Protein AF-A0A7W0GHU9-F1 (afdb_monomer_lite)

Secondary structure (DSSP, 8-stat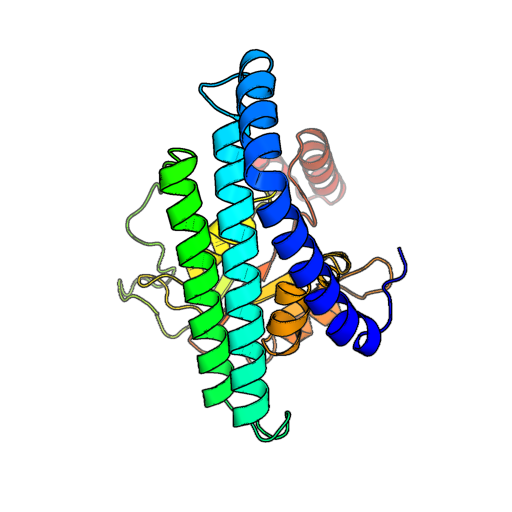e):
-PPPPHHHHHHHHHHHHHHHHHHHHHTHHHHHHHHHHHHTSSSSTTHHHHHHHHHHHHHHHHHHHHHHHHHHHHHTTTTTTTTSHHHHHHHHHHHHHHHHHHHHHHHHHHT-----SSS---SSTT--TT-SS-EEEE----STTHHHHHHHHHHSTTT--EEEEEEEGGGGGSHHHHHHHTTSSEEEE-TTS-HHHHHHHHHTT--TTEEEEE-TTSS---HHHHHHHHHHHHHTT-HHHHHHT-

Sequence (246 aa):
MKLPPRSVRRVVGPIVLAAVALLGLLLLPGLLVAAAVASFFLPGHWRAVRLLGFALVWLAVELVALTAAFGLWVASGFGLLLGMQWMQRAHYAILRLVVETVVDAAQVIFRLELATDEVSWSPLEDGVPGSANAMLVLSRHAGPGDSVLLVQTLMNRDHLRRPRIVLKDTLQLDPMLDTYLHRLPAAFVGPLSHPERSVGGLARGLGPEDALLIFPEGGNFSPRRRLRAIQWLRRRGFGAHAAAAE

Radius of gyration: 20.31 Å; chains: 1; bounding box: 42×51×47 Å

Foldseek 3Di:
DDDDDLVCLLPVQLVVLVVVLVVCVVCVVVQQVVLQVVQVVDPDHSVSVLVSQLVNQLSVLLNVLSVQLVVLCVVCVNPVNLLPPVNQVSLLVSVLVSLVSSVVSCCVSVVDDDDDPDDAPPVDPPQQALFQAEAEAADAAADDCVVSVVVNSCCDRRHVAQEAEEEAQVCCSNNSCVSSCVSGNYHHDYPPDDVVVSLVSSPPPRTRRYYYYDHPLPDHDDPVSLVVVLVVCVVVVVPVVSVVSD

Structure (mmCIF, N/CA/C/O backbone):
data_AF-A0A7W0GHU9-F1
#
_entry.id   AF-A0A7W0GHU9-F1
#
loop_
_atom_site.group_PDB
_atom_site.id
_atom_site.type_symbol
_atom_site.label_atom_id
_atom_site.label_alt_id
_atom_site.label_comp_id
_atom_site.label_asym_id
_atom_site.label_entity_id
_atom_site.label_seq_id
_atom_site.pdbx_PDB_ins_code
_atom_site.Cartn_x
_atom_site.Cartn_y
_atom_site.Cartn_z
_atom_site.occupancy
_atom_site.B_iso_or_equiv
_atom_site.auth_seq_id
_atom_site.auth_comp_id
_atom_site.auth_asym_id
_atom_site.auth_atom_id
_atom_site.pdbx_PDB_model_num
ATOM 1 N N . MET A 1 1 ? -18.007 -7.706 -8.153 1.00 68.69 1 MET A N 1
ATOM 2 C CA . MET A 1 1 ? -17.590 -7.159 -9.464 1.00 68.69 1 MET A CA 1
ATOM 3 C C . MET A 1 1 ? -16.642 -8.148 -10.113 1.00 68.69 1 MET A C 1
ATOM 5 O O . MET A 1 1 ? -15.848 -8.735 -9.393 1.00 68.69 1 MET A O 1
ATOM 9 N N . LYS A 1 2 ? -16.733 -8.365 -11.430 1.00 84.19 2 LYS A N 1
ATOM 10 C CA . LYS A 1 2 ? -15.702 -9.117 -12.162 1.00 84.19 2 LYS A CA 1
ATOM 11 C C . LYS A 1 2 ? -14.542 -8.163 -12.461 1.00 84.19 2 LYS A C 1
ATOM 13 O O . LYS A 1 2 ? -14.788 -7.063 -12.946 1.00 84.19 2 LYS A O 1
ATOM 18 N N . LEU A 1 3 ? -13.313 -8.559 -12.139 1.00 88.38 3 LEU A N 1
ATOM 19 C CA . LEU A 1 3 ? -12.123 -7.752 -12.416 1.00 88.38 3 LEU A CA 1
ATOM 20 C C . LEU A 1 3 ? -11.711 -7.895 -13.889 1.00 88.38 3 LEU A C 1
ATOM 22 O O . LEU A 1 3 ? -11.794 -9.008 -14.419 1.00 88.38 3 LEU A O 1
ATOM 26 N N . PRO A 1 4 ? -11.221 -6.823 -14.542 1.00 91.38 4 PRO A N 1
ATOM 27 C CA . PRO A 1 4 ? -10.595 -6.935 -15.856 1.00 91.38 4 PRO A CA 1
ATOM 28 C C . PRO A 1 4 ? -9.414 -7.919 -15.827 1.00 91.38 4 PRO A C 1
ATOM 30 O O . PRO A 1 4 ? -8.805 -8.093 -14.765 1.00 91.38 4 PRO A O 1
ATOM 33 N N . PRO A 1 5 ? -9.036 -8.540 -16.958 1.00 93.44 5 PRO A N 1
ATOM 34 C CA . PRO A 1 5 ? -7.873 -9.423 -17.028 1.00 93.44 5 PRO A CA 1
ATOM 35 C C . PRO A 1 5 ? -6.583 -8.747 -16.543 1.00 93.44 5 PRO A C 1
ATOM 37 O O . PRO A 1 5 ? -6.398 -7.542 -16.713 1.00 93.44 5 PRO A O 1
ATOM 40 N N . ARG A 1 6 ? -5.651 -9.531 -15.985 1.00 91.50 6 ARG A N 1
ATOM 41 C CA . ARG A 1 6 ? -4.370 -9.024 -15.451 1.00 91.50 6 ARG A CA 1
ATOM 42 C C . ARG A 1 6 ? -3.569 -8.217 -16.474 1.00 91.50 6 ARG A C 1
ATOM 44 O O . ARG A 1 6 ? -3.012 -7.186 -16.122 1.00 91.50 6 ARG A O 1
ATOM 51 N N . SER A 1 7 ? -3.523 -8.662 -17.729 1.00 91.75 7 SER A N 1
ATOM 52 C CA . SER A 1 7 ? -2.827 -7.947 -18.807 1.00 91.75 7 SER A CA 1
ATOM 53 C C . SER A 1 7 ? -3.396 -6.546 -19.024 1.00 91.75 7 SER A C 1
ATOM 55 O O . SER A 1 7 ? -2.639 -5.585 -19.110 1.00 91.75 7 SER A O 1
ATOM 57 N N . VAL A 1 8 ? -4.726 -6.423 -19.024 1.00 94.06 8 VAL A N 1
ATOM 58 C CA . VAL A 1 8 ? -5.423 -5.138 -19.152 1.00 94.06 8 VAL A CA 1
ATOM 59 C C . VAL A 1 8 ? -5.083 -4.234 -17.974 1.00 94.06 8 VAL A C 1
ATOM 61 O O . VAL A 1 8 ? -4.685 -3.095 -18.185 1.00 94.06 8 VAL A O 1
ATOM 64 N N . ARG A 1 9 ? -5.169 -4.736 -16.736 1.00 94.25 9 ARG A N 1
ATOM 65 C CA . ARG A 1 9 ? -4.861 -3.928 -15.543 1.00 94.25 9 ARG A CA 1
ATOM 66 C C . ARG A 1 9 ? -3.407 -3.456 -15.507 1.00 94.25 9 ARG A C 1
ATOM 68 O O . ARG A 1 9 ? -3.166 -2.299 -15.189 1.00 94.25 9 ARG A O 1
ATOM 75 N N . ARG A 1 10 ? -2.455 -4.306 -15.905 1.00 91.50 10 ARG A N 1
ATOM 76 C CA . ARG A 1 10 ? -1.020 -3.971 -15.929 1.00 91.50 10 ARG A CA 1
ATOM 77 C C . ARG A 1 10 ? -0.642 -2.891 -16.939 1.00 91.50 10 ARG A C 1
ATOM 79 O O . ARG A 1 10 ? 0.381 -2.245 -16.751 1.00 91.50 10 ARG A O 1
ATOM 86 N N . VAL A 1 11 ? -1.434 -2.707 -17.993 1.00 93.00 11 VAL A N 1
ATOM 87 C CA . VAL A 1 11 ? -1.206 -1.655 -18.995 1.00 93.00 11 VAL A CA 1
ATOM 88 C C . VAL A 1 11 ? -2.054 -0.428 -18.676 1.00 93.00 11 VAL A C 1
ATOM 90 O O . VAL A 1 11 ? -1.534 0.674 -18.542 1.00 93.00 11 VAL A O 1
ATOM 93 N N . VAL A 1 12 ? -3.362 -0.618 -18.508 1.00 95.19 12 VAL A N 1
ATOM 94 C CA . VAL A 1 12 ? -4.320 0.478 -18.319 1.00 95.19 12 VAL A CA 1
ATOM 95 C C . VAL A 1 12 ? -4.149 1.143 -16.958 1.00 95.19 12 VAL A C 1
ATOM 97 O O . VAL A 1 12 ? -4.243 2.360 -16.877 1.00 95.19 12 VAL A O 1
ATOM 100 N N . GLY A 1 13 ? -3.868 0.382 -15.898 1.00 94.81 13 GLY A N 1
ATOM 101 C CA . GLY A 1 13 ? -3.745 0.907 -14.537 1.00 94.81 13 GLY A CA 1
ATOM 102 C C . GLY A 1 13 ? -2.686 2.011 -14.411 1.00 94.81 13 GLY A C 1
ATOM 103 O O . GLY A 1 13 ? -3.048 3.128 -14.048 1.00 94.81 13 GLY A O 1
ATOM 104 N N . PRO A 1 14 ? -1.411 1.760 -14.773 1.00 95.25 14 PRO A N 1
ATOM 105 C CA . PRO A 1 14 ? -0.373 2.793 -14.761 1.00 95.25 14 PRO A CA 1
ATOM 106 C C . PRO A 1 14 ? -0.678 3.994 -15.669 1.00 95.25 14 PRO A C 1
ATOM 108 O O . PRO A 1 14 ? -0.397 5.126 -15.286 1.00 95.25 14 PRO A O 1
ATOM 111 N N . ILE A 1 15 ? -1.287 3.774 -16.843 1.00 96.06 15 ILE A N 1
ATOM 112 C CA . ILE A 1 15 ? -1.678 4.859 -17.763 1.00 96.06 15 ILE A CA 1
ATOM 113 C C . ILE A 1 15 ? -2.749 5.749 -17.126 1.00 96.06 15 ILE A C 1
ATOM 115 O O . ILE A 1 15 ? -2.622 6.971 -17.136 1.00 96.06 15 ILE A O 1
ATOM 119 N N . VAL A 1 16 ? -3.794 5.145 -16.554 1.00 96.19 16 VAL A N 1
ATOM 120 C CA . VAL A 1 16 ? -4.865 5.871 -15.861 1.00 96.19 16 VAL A CA 1
ATOM 121 C C . VAL A 1 16 ? -4.299 6.629 -14.667 1.00 96.19 16 VAL A C 1
ATOM 123 O O . VAL A 1 16 ? -4.625 7.798 -14.496 1.00 96.19 16 VAL A O 1
ATOM 126 N N . LEU A 1 17 ? -3.416 6.010 -13.882 1.00 96.44 17 LEU A N 1
ATOM 127 C CA . LEU A 1 17 ? -2.780 6.670 -12.744 1.00 96.44 17 LEU A CA 1
ATOM 128 C C . LEU A 1 17 ? -1.947 7.885 -13.180 1.00 96.44 17 LEU A C 1
ATOM 130 O O . LEU A 1 17 ? -2.085 8.963 -12.605 1.00 96.44 17 LEU A O 1
ATOM 134 N N . ALA A 1 18 ? -1.131 7.743 -14.229 1.00 96.88 18 ALA A N 1
ATOM 135 C CA . ALA A 1 18 ? -0.349 8.846 -14.785 1.00 96.88 18 ALA A CA 1
ATOM 136 C C . ALA A 1 18 ? -1.246 9.970 -15.331 1.00 96.88 18 ALA A C 1
ATOM 138 O O . ALA A 1 18 ? -0.966 11.146 -15.105 1.00 96.88 18 ALA A O 1
ATOM 139 N N . ALA A 1 19 ? -2.354 9.624 -15.993 1.00 97.31 19 ALA A N 1
ATOM 140 C CA . ALA A 1 19 ? -3.337 10.596 -16.465 1.00 9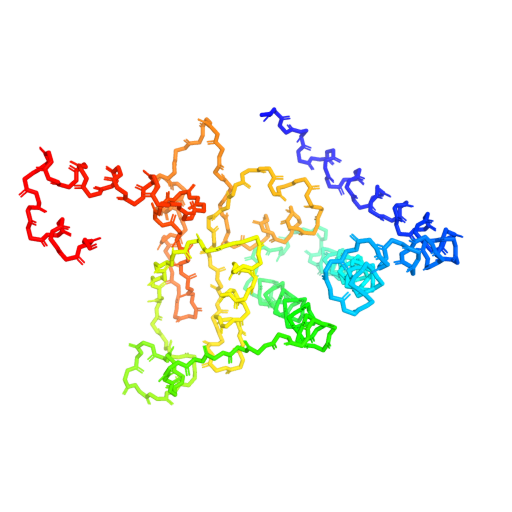7.31 19 ALA A CA 1
ATOM 141 C C . ALA A 1 19 ? -4.019 11.337 -15.302 1.00 97.31 19 ALA A C 1
ATOM 143 O O . ALA A 1 19 ? -4.166 12.556 -15.360 1.00 97.31 19 ALA A O 1
ATOM 144 N N . VAL A 1 20 ? -4.387 10.628 -14.227 1.00 96.94 20 VAL A N 1
ATOM 145 C CA . VAL A 1 20 ? -4.941 11.224 -13.000 1.00 96.94 20 VAL A CA 1
ATOM 146 C C . VAL A 1 20 ? -3.929 12.159 -12.342 1.00 96.94 20 VAL A C 1
ATOM 148 O O . VAL A 1 20 ? -4.306 13.250 -11.925 1.00 96.94 20 VAL A O 1
ATOM 151 N N . ALA A 1 21 ? -2.650 11.787 -12.291 1.00 96.75 21 ALA A N 1
ATOM 152 C CA . ALA A 1 21 ? -1.599 12.645 -11.751 1.00 96.75 21 ALA A CA 1
ATOM 153 C C . ALA A 1 21 ? -1.369 13.903 -12.588 1.00 96.75 21 ALA A C 1
ATOM 155 O O . ALA A 1 21 ? -1.296 14.999 -12.032 1.00 96.75 21 ALA A O 1
ATOM 156 N N . LEU A 1 22 ? -1.327 13.772 -13.916 1.00 97.56 22 LEU A N 1
ATOM 157 C CA . LEU A 1 22 ? -1.207 14.913 -14.820 1.00 97.56 22 LEU A CA 1
ATOM 158 C C . LEU A 1 22 ? -2.409 15.858 -14.689 1.00 97.56 22 LEU A C 1
ATOM 160 O O . LEU A 1 22 ? -2.236 17.071 -14.582 1.00 97.56 22 LEU A O 1
ATOM 164 N N . LEU A 1 23 ? -3.622 15.303 -14.650 1.00 97.25 23 LEU A N 1
ATOM 165 C CA . LEU A 1 23 ? -4.845 16.074 -14.452 1.00 97.25 23 LEU A CA 1
ATOM 166 C C . LEU A 1 23 ? -4.862 16.757 -13.080 1.00 97.25 23 LEU A C 1
ATOM 168 O O . LEU A 1 23 ? -5.202 17.932 -12.984 1.00 97.25 23 LEU A O 1
ATOM 172 N N . GLY A 1 24 ? -4.463 16.043 -12.027 1.00 95.62 24 GLY A N 1
ATOM 173 C CA . GLY A 1 24 ? -4.352 16.577 -10.674 1.00 95.62 24 GLY A CA 1
ATOM 174 C C . GLY A 1 24 ? -3.364 17.738 -10.588 1.00 95.62 24 GLY A C 1
ATOM 175 O O . GLY A 1 24 ? -3.674 18.740 -9.953 1.00 95.62 24 GLY A O 1
ATOM 176 N N . LEU A 1 25 ? -2.222 17.645 -11.278 1.00 96.25 25 LEU A N 1
ATOM 177 C CA . LEU A 1 25 ? -1.238 18.724 -11.369 1.00 96.25 25 LEU A CA 1
ATOM 178 C C . LEU A 1 25 ? -1.799 19.944 -12.109 1.00 96.25 25 LEU A C 1
ATOM 180 O O . LEU A 1 25 ? -1.675 21.066 -11.624 1.00 96.25 25 LEU A O 1
ATOM 184 N N . LEU A 1 26 ? -2.451 19.728 -13.255 1.00 97.38 26 LEU A N 1
ATOM 185 C CA . LEU A 1 26 ? -3.060 20.797 -14.049 1.00 97.38 26 LEU A CA 1
ATOM 186 C C . LEU A 1 26 ? -4.164 21.529 -13.271 1.00 97.38 26 LEU A C 1
ATOM 188 O O . LEU A 1 26 ? -4.269 22.752 -13.327 1.00 97.38 26 LEU A O 1
ATOM 192 N N . LEU A 1 27 ? -4.978 20.778 -12.528 1.00 97.06 27 LEU A N 1
ATOM 193 C CA . LEU A 1 27 ? -6.085 21.308 -11.735 1.00 97.06 27 LEU A CA 1
ATOM 194 C C . LEU A 1 27 ? -5.661 21.756 -10.332 1.00 97.06 27 LEU A C 1
ATOM 196 O O . LEU A 1 27 ? -6.501 22.270 -9.594 1.00 97.06 27 LEU A O 1
ATOM 200 N N . LEU A 1 28 ? -4.389 21.592 -9.949 1.00 97.12 28 LEU A N 1
ATOM 201 C CA . LEU A 1 28 ? -3.917 21.807 -8.581 1.00 97.12 28 LEU A CA 1
ATOM 202 C C . LEU A 1 28 ? -4.292 23.185 -8.010 1.00 97.12 28 LEU A C 1
ATOM 204 O O . LEU A 1 28 ? -4.811 23.211 -6.892 1.00 97.12 28 LEU A O 1
ATOM 208 N N . PRO A 1 29 ? -4.126 24.317 -8.729 1.00 97.06 29 PRO A N 1
ATOM 209 C CA . PRO A 1 29 ? -4.520 25.624 -8.199 1.00 97.06 29 PRO A CA 1
ATOM 210 C C . PRO A 1 29 ? -6.010 25.680 -7.845 1.00 97.06 29 PRO A C 1
ATOM 212 O O . PRO A 1 29 ? -6.385 26.142 -6.768 1.00 97.06 29 PRO A O 1
ATOM 215 N N . GLY A 1 30 ? -6.860 25.140 -8.724 1.00 97.50 30 GLY A N 1
ATOM 216 C CA . GLY A 1 30 ? -8.303 25.070 -8.505 1.00 97.50 30 GLY A CA 1
ATOM 217 C C . GLY A 1 30 ? -8.678 24.110 -7.375 1.00 97.50 30 GLY A C 1
ATOM 218 O O . GLY A 1 30 ? -9.518 24.445 -6.542 1.00 97.50 30 GLY A O 1
ATOM 219 N N . LEU A 1 31 ? -8.019 22.950 -7.294 1.00 97.06 31 LEU A N 1
ATOM 220 C CA . LEU A 1 31 ? -8.211 21.974 -6.220 1.00 97.06 31 LEU A CA 1
ATOM 221 C C . LEU A 1 31 ? -7.822 22.547 -4.856 1.00 97.06 31 LEU A C 1
ATOM 223 O O . LEU A 1 31 ? -8.524 22.294 -3.882 1.00 97.06 31 LEU A O 1
ATOM 227 N N . LEU A 1 32 ? -6.755 23.347 -4.774 1.00 97.00 32 LEU A N 1
ATOM 228 C CA . LEU A 1 32 ? -6.347 24.014 -3.537 1.00 97.00 32 LEU A CA 1
ATOM 229 C C . LEU A 1 32 ? -7.390 25.031 -3.072 1.00 97.00 32 LEU A C 1
ATOM 231 O O . LEU A 1 32 ? -7.766 25.014 -1.901 1.00 97.00 32 LEU A O 1
ATOM 235 N N . VAL A 1 33 ? -7.903 25.868 -3.980 1.00 97.50 33 VAL A N 1
ATOM 236 C CA . VAL A 1 33 ? -8.984 26.815 -3.661 1.00 97.50 33 VAL A CA 1
ATOM 237 C C . VAL A 1 33 ? -10.238 26.060 -3.221 1.00 97.50 33 VAL A C 1
ATOM 239 O O . VAL A 1 33 ? -10.794 26.354 -2.165 1.00 97.50 33 VAL A O 1
ATOM 242 N N . ALA A 1 34 ? -10.653 25.039 -3.974 1.00 97.00 34 ALA A N 1
ATOM 243 C CA . ALA A 1 34 ? -11.814 24.223 -3.637 1.00 97.00 34 ALA A CA 1
ATOM 244 C C . ALA A 1 34 ? -11.651 23.515 -2.282 1.00 97.00 34 ALA A C 1
ATOM 246 O O . ALA A 1 34 ? -12.582 23.504 -1.480 1.00 97.00 34 ALA A O 1
ATOM 247 N N . ALA A 1 35 ? -10.469 22.970 -1.984 1.00 96.44 35 ALA A N 1
ATOM 248 C CA . ALA A 1 35 ? -10.169 22.320 -0.713 1.00 96.44 35 ALA A CA 1
ATOM 249 C C . ALA A 1 35 ? -10.106 23.317 0.456 1.00 96.44 35 ALA A C 1
ATOM 251 O O . ALA A 1 35 ? -10.548 22.997 1.563 1.00 96.44 35 ALA A O 1
ATOM 252 N N . ALA A 1 36 ? -9.600 24.531 0.235 1.00 96.00 36 ALA A N 1
ATOM 253 C CA . ALA A 1 36 ? -9.635 25.602 1.226 1.00 96.00 36 ALA A CA 1
ATOM 254 C C . ALA A 1 36 ? -11.084 25.990 1.552 1.00 96.00 36 ALA A C 1
ATOM 256 O O . ALA A 1 36 ? -11.466 25.998 2.720 1.00 96.00 36 ALA A O 1
ATOM 257 N N . VAL A 1 37 ? -11.916 26.195 0.525 1.00 96.38 37 VAL A N 1
ATOM 258 C CA . VAL A 1 37 ? -13.345 26.500 0.688 1.00 96.38 37 VAL A CA 1
ATOM 259 C C . VAL A 1 37 ? -14.082 25.349 1.382 1.00 96.38 37 VAL A C 1
ATOM 261 O O . VAL A 1 37 ? -14.792 25.565 2.361 1.00 96.38 37 VAL A O 1
ATOM 264 N N . ALA A 1 38 ? -13.870 24.107 0.944 1.00 95.81 38 ALA A N 1
ATOM 265 C CA . ALA A 1 38 ? -14.475 22.924 1.555 1.00 95.81 38 ALA A CA 1
ATOM 266 C C . ALA A 1 38 ? -14.070 22.746 3.027 1.00 95.81 38 ALA A C 1
ATOM 268 O O . ALA A 1 38 ? -14.849 22.218 3.820 1.00 95.81 38 ALA A O 1
ATOM 269 N N . SER A 1 39 ? -12.877 23.210 3.418 1.00 95.00 39 SER A N 1
ATOM 270 C CA . SER A 1 39 ? -12.415 23.139 4.808 1.00 95.00 39 SER A CA 1
ATOM 271 C C . SER A 1 39 ? -13.260 23.985 5.767 1.00 95.00 39 SER A C 1
ATOM 273 O O . SER A 1 39 ? -13.280 23.659 6.947 1.00 95.00 39 SER A O 1
ATOM 275 N N . PHE A 1 40 ? -14.001 24.998 5.295 1.00 93.81 40 PHE A N 1
ATOM 276 C CA . PHE A 1 40 ? -14.963 25.728 6.137 1.00 93.81 40 PHE A CA 1
ATOM 277 C C . PHE A 1 40 ? -16.194 24.891 6.513 1.00 93.81 40 PHE A C 1
ATOM 279 O O . PHE A 1 40 ? -16.830 25.161 7.527 1.00 93.81 40 PHE A O 1
ATOM 286 N N . PHE A 1 41 ? -16.526 23.868 5.721 1.00 94.75 41 PHE A N 1
ATOM 287 C CA . PHE A 1 41 ? -17.707 23.020 5.925 1.00 94.75 41 PHE A CA 1
ATOM 288 C C . PHE A 1 41 ? -17.388 21.682 6.601 1.00 94.75 41 PHE A C 1
ATOM 290 O O . PHE A 1 41 ? -18.289 20.886 6.863 1.00 94.75 41 PHE A O 1
ATOM 297 N N . LEU A 1 42 ? -16.111 21.403 6.865 1.00 92.31 42 LEU A N 1
ATOM 298 C CA . LEU A 1 42 ? -15.659 20.148 7.450 1.00 92.31 42 LEU A CA 1
ATOM 299 C C . LEU A 1 42 ? -15.137 20.370 8.873 1.00 92.31 42 LEU A C 1
ATOM 301 O O . LEU A 1 42 ? -14.489 21.379 9.141 1.00 92.31 42 LEU A O 1
ATOM 305 N N . PRO A 1 43 ? -15.343 19.410 9.792 1.00 89.44 43 PRO A N 1
ATOM 306 C CA . PRO A 1 43 ? -14.800 19.531 11.133 1.00 89.44 43 PRO A CA 1
ATOM 307 C C . PRO A 1 43 ? -13.276 19.356 11.104 1.00 89.44 43 PRO A C 1
ATOM 309 O O . PRO A 1 43 ? -12.777 18.329 10.628 1.00 89.44 43 PRO A O 1
ATOM 312 N N . GLY A 1 44 ? -12.560 20.343 11.651 1.00 87.38 44 GLY A N 1
ATOM 313 C CA . GLY A 1 44 ? -11.101 20.376 11.784 1.00 87.38 44 GLY A CA 1
ATOM 314 C C . GLY A 1 44 ? -10.419 21.419 10.890 1.00 87.38 44 GLY A C 1
ATOM 315 O O . GLY A 1 44 ? -10.859 21.705 9.780 1.00 87.38 44 GLY A O 1
ATOM 316 N N . HIS A 1 45 ? -9.298 21.971 11.359 1.00 87.88 45 HIS A N 1
ATOM 317 C CA . HIS A 1 45 ? -8.561 23.015 10.642 1.00 87.88 45 HIS A CA 1
ATOM 318 C C . HIS A 1 45 ? -7.958 22.492 9.331 1.00 87.88 45 HIS A C 1
ATOM 320 O O . HIS A 1 45 ? -7.224 21.498 9.336 1.00 87.88 45 HIS A O 1
ATOM 326 N N . TRP A 1 46 ? -8.252 23.185 8.222 1.00 93.94 46 TRP A N 1
ATOM 327 C CA . TRP A 1 46 ? -7.702 22.913 6.885 1.00 93.94 46 TRP A CA 1
ATOM 328 C C . TRP A 1 46 ? -7.871 21.459 6.427 1.00 93.94 46 TRP A C 1
ATOM 330 O O . TRP A 1 46 ? -7.050 20.928 5.678 1.00 93.94 46 TRP A O 1
ATOM 340 N N . ARG A 1 47 ? -8.920 20.777 6.903 1.00 93.94 47 ARG A N 1
ATOM 341 C CA . ARG A 1 47 ? -9.060 19.327 6.746 1.00 93.94 47 ARG A CA 1
ATOM 342 C C . ARG A 1 47 ? -9.034 18.877 5.289 1.00 93.94 47 ARG A C 1
ATOM 344 O O . ARG A 1 47 ? -8.320 17.928 4.979 1.00 93.94 47 ARG A O 1
ATOM 351 N N . ALA A 1 48 ? -9.776 19.537 4.400 1.00 96.12 48 ALA A N 1
ATOM 352 C CA . ALA A 1 48 ? -9.781 19.158 2.988 1.00 96.12 48 ALA A CA 1
ATOM 353 C C . ALA A 1 48 ? -8.434 19.450 2.311 1.00 96.12 48 ALA A C 1
ATOM 355 O O . ALA A 1 48 ? -7.996 18.652 1.490 1.00 96.12 48 ALA A O 1
ATOM 356 N N . VAL A 1 49 ? -7.732 20.519 2.703 1.00 96.38 49 VAL A N 1
ATOM 357 C CA . VAL A 1 49 ? -6.377 20.805 2.196 1.00 96.38 49 VAL A CA 1
ATOM 358 C C . VAL A 1 49 ? -5.382 19.733 2.646 1.00 96.38 49 VAL A C 1
ATOM 360 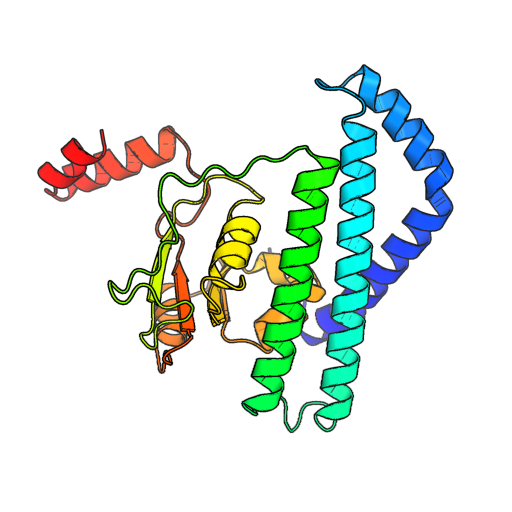O O . VAL A 1 49 ? -4.592 19.256 1.838 1.00 96.38 49 VAL A O 1
ATOM 363 N N . ARG A 1 50 ? -5.457 19.283 3.905 1.00 96.31 50 ARG A N 1
ATOM 364 C CA . ARG A 1 50 ? -4.630 18.181 4.430 1.00 96.31 50 ARG A CA 1
ATOM 365 C C . ARG A 1 50 ? -4.915 16.870 3.694 1.00 96.31 50 ARG A C 1
ATOM 367 O O . ARG A 1 50 ? -3.983 16.180 3.300 1.00 96.31 50 ARG A O 1
ATOM 374 N N . LEU A 1 51 ? -6.190 16.552 3.458 1.00 96.06 51 LEU A N 1
ATOM 375 C CA . LEU A 1 51 ? -6.586 15.373 2.680 1.00 96.06 51 LEU A CA 1
ATOM 376 C C . LEU A 1 51 ? -6.073 15.440 1.236 1.00 96.06 51 LEU A C 1
ATOM 378 O O . LEU A 1 51 ? -5.553 14.446 0.742 1.00 96.06 51 LEU A O 1
ATOM 382 N N . LEU A 1 52 ? -6.177 16.602 0.584 1.00 97.12 52 LEU A N 1
ATOM 383 C CA . LEU A 1 52 ? -5.636 16.814 -0.758 1.00 97.12 52 LEU A CA 1
ATOM 384 C C . LEU A 1 52 ? -4.113 16.639 -0.770 1.00 97.12 52 LEU A C 1
ATOM 386 O O . LEU A 1 52 ? -3.596 15.903 -1.602 1.00 97.12 52 LEU A O 1
ATOM 390 N N . GLY A 1 53 ? -3.403 17.253 0.180 1.00 97.19 53 GLY A N 1
ATOM 391 C CA . GLY A 1 53 ? -1.955 17.102 0.318 1.00 97.19 53 GLY A CA 1
ATOM 392 C C . GLY A 1 53 ? -1.539 15.641 0.491 1.00 97.19 53 GLY A C 1
ATOM 393 O O . GLY A 1 53 ? -0.650 15.166 -0.209 1.00 97.19 53 GLY A O 1
ATOM 394 N N . PHE A 1 54 ? -2.234 14.896 1.353 1.00 97.25 54 PHE A N 1
ATOM 395 C CA . PHE A 1 54 ? -1.971 13.471 1.545 1.00 97.25 54 PHE A CA 1
ATOM 396 C C . PHE A 1 54 ? -2.271 12.644 0.288 1.00 97.25 54 PHE A C 1
ATOM 398 O O . PHE A 1 54 ? -1.482 11.776 -0.070 1.00 97.25 54 PHE A O 1
ATOM 405 N N . ALA A 1 55 ? -3.367 12.937 -0.419 1.00 96.88 55 ALA A N 1
ATOM 406 C CA . ALA A 1 55 ? -3.701 12.269 -1.675 1.00 96.88 55 ALA A CA 1
ATOM 407 C C . ALA A 1 55 ? -2.636 12.507 -2.760 1.00 96.88 55 ALA A C 1
ATOM 409 O O . ALA A 1 55 ? -2.308 11.586 -3.503 1.00 96.88 55 ALA A O 1
ATOM 410 N N . LEU A 1 56 ? -2.059 13.712 -2.828 1.00 97.12 56 LEU A N 1
ATOM 411 C CA . LEU A 1 56 ? -0.961 14.026 -3.747 1.00 97.12 56 LEU A CA 1
ATOM 412 C C . LEU A 1 56 ? 0.320 13.267 -3.387 1.00 97.12 56 LEU A C 1
ATOM 414 O O . LEU A 1 56 ? 0.975 12.736 -4.283 1.00 97.12 56 LEU A O 1
ATOM 418 N N . VAL A 1 57 ? 0.660 13.173 -2.096 1.00 97.62 57 VAL A N 1
ATOM 419 C CA . VAL A 1 57 ? 1.797 12.358 -1.637 1.00 97.62 57 VAL A CA 1
ATOM 420 C C . VAL A 1 57 ? 1.581 10.892 -1.998 1.00 97.62 57 VAL A C 1
ATOM 422 O O . VAL A 1 57 ? 2.463 10.276 -2.588 1.00 97.62 57 VAL A O 1
ATOM 425 N N . TRP A 1 58 ? 0.399 10.347 -1.707 1.00 96.19 58 TRP A N 1
ATOM 426 C CA . TRP A 1 58 ? 0.049 8.968 -2.039 1.00 96.19 58 TRP A CA 1
ATOM 427 C C . TRP A 1 58 ? 0.189 8.694 -3.543 1.00 96.19 58 TRP A C 1
ATOM 429 O O . TRP A 1 58 ? 0.847 7.737 -3.946 1.00 96.19 58 TRP A O 1
ATOM 439 N N . LEU A 1 59 ? -0.356 9.581 -4.378 1.00 97.25 59 LEU A N 1
ATOM 440 C CA . LEU A 1 59 ? -0.277 9.482 -5.835 1.00 97.25 59 LEU A CA 1
ATOM 441 C C . LEU A 1 59 ? 1.171 9.533 -6.348 1.00 97.25 59 LEU A C 1
ATOM 443 O O . LEU A 1 59 ? 1.545 8.756 -7.226 1.00 97.25 59 LEU A O 1
ATOM 447 N N . ALA A 1 60 ? 2.000 10.418 -5.789 1.00 97.69 60 ALA A N 1
ATOM 448 C CA . ALA A 1 60 ? 3.417 10.499 -6.129 1.00 97.69 60 ALA A CA 1
ATOM 449 C C . ALA A 1 60 ? 4.166 9.213 -5.741 1.00 97.69 60 ALA A C 1
ATOM 451 O O . ALA A 1 60 ? 4.941 8.685 -6.540 1.00 97.69 60 ALA A O 1
ATOM 452 N N . VAL A 1 61 ? 3.901 8.679 -4.546 1.00 97.94 61 VAL A N 1
ATOM 453 C CA . VAL A 1 61 ? 4.497 7.426 -4.067 1.00 97.94 61 VAL A CA 1
ATOM 454 C C . VAL A 1 61 ? 4.100 6.248 -4.959 1.00 97.94 61 VAL A C 1
ATOM 456 O O . VAL A 1 61 ? 4.973 5.465 -5.334 1.00 97.94 61 VAL A O 1
ATOM 459 N N . GLU A 1 62 ? 2.830 6.132 -5.364 1.00 97.56 62 GLU A N 1
ATOM 460 C CA . GLU A 1 62 ? 2.396 5.079 -6.293 1.00 97.56 62 GLU A CA 1
ATOM 461 C C . GLU A 1 62 ? 3.137 5.147 -7.637 1.00 97.56 62 GLU A C 1
ATOM 463 O O . GLU A 1 62 ? 3.601 4.120 -8.139 1.00 97.56 62 GLU A O 1
ATOM 468 N N . LEU A 1 63 ? 3.295 6.344 -8.211 1.00 97.88 63 LEU A N 1
ATOM 469 C CA . LEU A 1 63 ? 4.020 6.531 -9.472 1.00 97.88 63 LEU A CA 1
ATOM 470 C C . LEU A 1 63 ? 5.498 6.147 -9.355 1.00 97.88 63 LEU A C 1
ATOM 472 O O . LEU A 1 63 ? 6.033 5.460 -10.232 1.00 97.88 63 LEU A O 1
ATOM 476 N N . VAL A 1 64 ? 6.158 6.556 -8.270 1.00 98.19 64 VAL A N 1
ATOM 477 C CA . VAL A 1 64 ? 7.556 6.192 -7.999 1.00 98.19 64 VAL A CA 1
ATOM 478 C C . VAL A 1 64 ? 7.687 4.680 -7.818 1.00 98.19 64 VAL A C 1
ATOM 480 O O . VAL A 1 64 ? 8.560 4.066 -8.432 1.00 98.19 64 VAL A O 1
ATOM 483 N N . ALA A 1 65 ? 6.793 4.056 -7.049 1.00 98.06 65 ALA A N 1
ATOM 484 C CA . ALA A 1 65 ? 6.782 2.613 -6.832 1.00 98.06 65 ALA A CA 1
ATOM 485 C C . ALA A 1 65 ? 6.578 1.839 -8.142 1.00 98.06 65 ALA A C 1
ATOM 487 O O . ALA A 1 65 ? 7.316 0.902 -8.433 1.00 98.06 65 ALA A O 1
ATOM 488 N N . LEU A 1 66 ? 5.629 2.246 -8.987 1.00 97.88 66 LEU A N 1
ATOM 489 C CA . LEU A 1 66 ? 5.417 1.618 -10.293 1.00 97.88 66 LEU A CA 1
ATOM 490 C C . LEU A 1 66 ? 6.625 1.768 -11.217 1.00 97.88 66 LEU A C 1
ATOM 492 O O . LEU A 1 66 ? 7.002 0.810 -11.894 1.00 97.88 66 LEU A O 1
ATOM 496 N N . THR A 1 67 ? 7.262 2.938 -11.211 1.00 97.81 67 THR A N 1
ATOM 497 C CA . THR A 1 67 ? 8.485 3.187 -11.983 1.00 97.81 67 THR A CA 1
ATOM 498 C C . THR A 1 67 ? 9.624 2.288 -11.499 1.00 97.81 67 THR A C 1
ATOM 500 O O . THR A 1 67 ? 10.304 1.650 -12.305 1.00 97.81 67 THR A O 1
ATOM 503 N N . ALA A 1 68 ? 9.791 2.147 -10.182 1.00 98.06 68 ALA A N 1
ATOM 504 C CA . ALA A 1 68 ? 10.779 1.251 -9.593 1.00 98.06 68 ALA A CA 1
ATOM 505 C C . ALA A 1 68 ? 10.476 -0.226 -9.909 1.00 98.06 68 ALA A C 1
ATOM 507 O O . ALA A 1 68 ? 11.375 -0.979 -10.290 1.00 98.06 68 ALA A O 1
ATOM 508 N N . ALA A 1 69 ? 9.209 -0.644 -9.847 1.00 96.81 69 ALA A N 1
ATOM 509 C CA . ALA A 1 69 ? 8.782 -1.982 -10.246 1.00 96.81 69 ALA A CA 1
ATOM 510 C C . ALA A 1 69 ? 9.029 -2.255 -11.738 1.00 96.81 69 ALA A C 1
ATOM 512 O O . ALA A 1 69 ? 9.361 -3.386 -12.107 1.00 96.81 69 ALA A O 1
ATOM 513 N N . PHE A 1 70 ? 8.873 -1.253 -12.604 1.00 96.44 70 PHE A N 1
ATOM 514 C CA . PHE A 1 70 ? 9.233 -1.357 -14.015 1.00 96.44 70 PHE A CA 1
ATOM 515 C C . PHE A 1 70 ? 10.749 -1.525 -14.191 1.00 96.44 70 PHE A C 1
ATOM 517 O O . PHE A 1 70 ? 11.177 -2.453 -14.875 1.00 96.44 70 PHE A O 1
ATOM 524 N N . GLY A 1 71 ? 11.559 -0.724 -13.492 1.00 97.50 71 GLY A N 1
ATOM 525 C CA . GLY A 1 71 ? 13.019 -0.863 -13.482 1.00 97.50 71 GLY A CA 1
ATOM 526 C C . GLY A 1 71 ? 13.483 -2.251 -13.028 1.00 97.50 71 GLY A C 1
ATOM 527 O O . GLY A 1 71 ? 14.282 -2.892 -13.709 1.00 97.50 71 GLY A O 1
ATOM 528 N N . LEU A 1 72 ? 12.913 -2.774 -11.936 1.00 96.69 72 LEU A N 1
ATOM 529 C CA . LEU A 1 72 ? 13.181 -4.138 -11.467 1.00 96.69 72 LEU A CA 1
ATOM 530 C C . LEU A 1 72 ? 12.747 -5.204 -12.478 1.00 96.69 72 LEU A C 1
ATOM 532 O O . LEU A 1 72 ? 13.430 -6.212 -12.649 1.00 96.69 72 LEU A O 1
ATOM 536 N N . TRP A 1 73 ? 11.631 -4.998 -13.178 1.00 96.06 73 TRP A N 1
ATOM 537 C CA . TRP A 1 73 ? 11.188 -5.927 -14.214 1.00 96.06 73 TRP A CA 1
ATOM 538 C C . TRP A 1 73 ? 12.181 -5.991 -15.380 1.00 96.06 73 TRP A C 1
ATOM 540 O O . TRP A 1 73 ? 12.564 -7.092 -15.778 1.00 96.06 73 TRP A O 1
ATOM 550 N N . VAL A 1 74 ? 12.668 -4.844 -15.862 1.00 97.00 74 VAL A N 1
ATOM 551 C CA . VAL A 1 74 ? 13.715 -4.783 -16.896 1.00 97.00 74 VAL A CA 1
ATOM 552 C C . VAL A 1 74 ? 15.004 -5.447 -16.400 1.00 97.00 74 VAL A C 1
ATOM 554 O O . VAL A 1 74 ? 15.518 -6.346 -17.063 1.00 97.00 74 VAL A O 1
ATOM 557 N N . ALA A 1 75 ? 15.471 -5.098 -15.196 1.00 95.50 75 ALA A N 1
ATOM 558 C CA . ALA A 1 75 ? 16.678 -5.670 -14.592 1.00 95.50 75 ALA A CA 1
ATOM 559 C C . ALA A 1 75 ? 16.584 -7.190 -14.350 1.00 95.50 75 ALA A C 1
ATOM 561 O O . ALA A 1 75 ? 17.597 -7.883 -14.345 1.00 95.50 75 ALA A O 1
ATOM 562 N N . SER A 1 76 ? 15.373 -7.734 -14.184 1.00 94.94 76 SER A N 1
ATOM 563 C CA . SER A 1 76 ? 15.134 -9.181 -14.065 1.00 94.94 76 SER A CA 1
ATOM 564 C C . SER A 1 76 ? 15.151 -9.941 -15.401 1.00 94.94 76 SER A C 1
ATOM 566 O O . SER A 1 76 ? 14.781 -11.115 -15.427 1.00 94.94 76 SER A O 1
ATOM 568 N N . GLY A 1 77 ? 15.508 -9.288 -16.512 1.00 94.62 77 GLY A N 1
ATOM 569 C CA . GLY A 1 77 ? 15.396 -9.865 -17.851 1.00 94.62 77 GLY A CA 1
ATOM 570 C C . GLY A 1 77 ? 13.939 -9.990 -18.284 1.00 94.62 77 GLY A C 1
ATOM 571 O O . GLY A 1 77 ? 13.492 -11.072 -18.647 1.00 94.62 77 GLY A O 1
ATOM 572 N N . PHE A 1 78 ? 13.170 -8.903 -18.175 1.00 93.75 78 PHE A N 1
ATOM 573 C CA . PHE A 1 78 ? 11.753 -8.858 -18.565 1.00 93.75 78 PHE A CA 1
ATOM 574 C C . PHE A 1 78 ? 10.864 -9.888 -17.848 1.00 93.75 78 PHE A C 1
ATOM 576 O O . PHE A 1 78 ? 9.846 -10.344 -18.372 1.00 93.75 78 PHE A O 1
ATOM 583 N N . GLY A 1 79 ? 11.205 -10.228 -16.605 1.00 89.44 79 GLY A N 1
ATOM 584 C CA . GLY A 1 79 ? 10.406 -11.114 -15.765 1.00 89.44 79 GLY A CA 1
ATOM 585 C C . GLY A 1 79 ? 11.036 -12.473 -15.480 1.00 89.44 79 GLY A C 1
ATOM 586 O O . GLY A 1 79 ? 10.581 -13.150 -14.558 1.00 89.44 79 GLY A O 1
ATOM 587 N N . LEU A 1 80 ? 12.078 -12.862 -16.223 1.00 91.12 80 LEU A N 1
ATOM 588 C CA . LEU A 1 80 ? 12.690 -14.194 -16.138 1.00 91.12 80 LEU A CA 1
ATOM 589 C C . LEU A 1 80 ? 13.231 -14.509 -14.737 1.00 91.12 80 LEU A C 1
ATOM 591 O O . LEU A 1 80 ? 13.113 -15.636 -14.264 1.00 91.12 80 LEU A O 1
ATOM 595 N N . LEU A 1 81 ? 13.776 -13.502 -14.050 1.00 93.19 81 LEU A N 1
ATOM 596 C CA . LEU A 1 81 ? 14.408 -13.650 -12.737 1.00 93.19 81 LEU A CA 1
ATOM 597 C C . LEU A 1 81 ? 13.559 -13.102 -11.577 1.00 93.19 81 LEU A C 1
ATOM 599 O O . LEU A 1 81 ? 14.062 -12.981 -10.461 1.00 93.19 81 LEU A O 1
ATOM 603 N N . LEU A 1 82 ? 12.271 -12.790 -11.789 1.00 88.69 82 LEU A N 1
ATOM 604 C CA . LEU A 1 82 ? 11.411 -12.232 -10.728 1.00 88.69 82 LEU A CA 1
ATOM 605 C C . LEU A 1 82 ? 11.243 -13.157 -9.519 1.00 88.69 82 LEU A C 1
ATOM 607 O O . LEU A 1 82 ? 11.079 -12.676 -8.401 1.00 88.69 82 LEU A O 1
ATOM 611 N N . GLY A 1 83 ? 11.302 -14.473 -9.733 1.00 87.19 83 GLY A N 1
ATOM 612 C CA . GLY A 1 83 ? 11.196 -15.462 -8.660 1.00 87.19 83 GLY A CA 1
ATOM 613 C C . GLY A 1 83 ? 12.439 -15.566 -7.771 1.00 87.19 83 GLY A C 1
ATOM 614 O O . GLY A 1 83 ? 12.387 -16.232 -6.740 1.00 87.19 83 GLY A O 1
ATOM 615 N N . MET A 1 84 ? 13.555 -14.931 -8.144 1.00 91.94 84 MET A N 1
ATOM 616 C CA . MET A 1 84 ? 14.808 -15.017 -7.397 1.00 91.94 84 MET A CA 1
ATOM 617 C C . MET A 1 84 ? 14.728 -14.280 -6.056 1.00 91.94 84 MET A C 1
ATOM 619 O O . MET A 1 84 ? 14.134 -13.207 -5.946 1.00 91.94 84 MET A O 1
ATOM 623 N N . GLN A 1 85 ? 15.410 -14.809 -5.037 1.00 90.81 85 GLN A N 1
ATOM 624 C CA . GLN A 1 85 ? 15.387 -14.242 -3.683 1.00 90.81 85 GLN A CA 1
ATOM 625 C C . GLN A 1 85 ? 15.864 -12.784 -3.626 1.00 90.81 85 GLN A C 1
ATOM 627 O O . GLN A 1 85 ? 15.295 -11.977 -2.896 1.00 90.81 85 GLN A O 1
ATOM 632 N N . TRP A 1 86 ? 16.896 -12.423 -4.394 1.00 92.06 86 TRP A N 1
ATOM 633 C CA . TRP A 1 86 ? 17.404 -11.048 -4.435 1.00 92.06 86 TRP A CA 1
ATOM 634 C C . TRP A 1 86 ? 16.380 -10.073 -5.031 1.00 92.06 86 TRP A C 1
ATOM 636 O O . TRP A 1 86 ? 16.265 -8.944 -4.561 1.00 92.06 86 TRP A O 1
ATOM 646 N N . MET A 1 87 ? 15.582 -10.528 -5.999 1.00 94.50 87 MET A N 1
ATOM 647 C CA . MET A 1 87 ? 14.531 -9.727 -6.615 1.00 94.50 87 MET A CA 1
ATOM 648 C C . MET A 1 87 ? 13.329 -9.567 -5.680 1.00 94.50 87 MET A C 1
ATOM 650 O O . MET A 1 87 ? 12.774 -8.474 -5.573 1.00 94.50 87 MET A O 1
ATOM 654 N N . GLN A 1 88 ? 12.969 -10.615 -4.931 1.00 92.56 88 GLN A N 1
ATOM 655 C CA . GLN A 1 88 ? 11.967 -10.511 -3.865 1.00 92.56 88 GLN A CA 1
ATOM 656 C C . GLN A 1 88 ? 12.408 -9.533 -2.769 1.00 92.56 88 GLN A C 1
ATOM 658 O O . GLN A 1 88 ? 11.621 -8.679 -2.367 1.00 92.56 88 GLN A O 1
ATOM 663 N N . ARG A 1 89 ? 13.676 -9.597 -2.330 1.00 92.94 89 ARG A N 1
ATOM 664 C CA . ARG A 1 89 ? 14.242 -8.635 -1.367 1.00 92.94 89 ARG A CA 1
ATOM 665 C C . ARG A 1 89 ? 14.164 -7.199 -1.885 1.00 92.94 89 ARG A C 1
ATOM 667 O O . ARG A 1 89 ? 13.755 -6.320 -1.137 1.00 92.94 89 ARG A O 1
ATOM 674 N N . ALA A 1 90 ? 14.486 -6.967 -3.158 1.00 96.00 90 ALA A N 1
ATOM 675 C CA . ALA A 1 90 ? 14.376 -5.641 -3.768 1.00 96.00 90 ALA A CA 1
ATOM 676 C C . ALA A 1 90 ? 12.925 -5.120 -3.788 1.00 96.00 90 ALA A C 1
ATOM 678 O O . ALA A 1 90 ? 12.679 -3.968 -3.439 1.00 96.00 90 ALA A O 1
ATOM 679 N N . HIS A 1 91 ? 11.947 -5.970 -4.125 1.00 96.06 91 HIS A N 1
ATOM 680 C CA . HIS A 1 91 ? 10.532 -5.586 -4.084 1.00 96.06 91 HIS A CA 1
ATOM 681 C C . HIS A 1 91 ? 10.050 -5.296 -2.655 1.00 96.06 91 HIS A C 1
ATOM 683 O O . HIS A 1 91 ? 9.346 -4.308 -2.453 1.00 96.06 91 HIS A O 1
ATOM 689 N N . TYR A 1 92 ? 10.452 -6.102 -1.665 1.00 94.94 92 TYR A N 1
ATOM 690 C CA . TYR A 1 92 ? 10.152 -5.834 -0.255 1.00 94.94 92 TYR A CA 1
ATOM 691 C C . TYR A 1 92 ? 10.798 -4.537 0.242 1.00 94.94 92 TYR A C 1
ATOM 693 O O . TYR A 1 92 ? 10.150 -3.792 0.971 1.00 94.94 92 TYR A O 1
ATOM 701 N N . ALA A 1 93 ? 12.028 -4.228 -0.177 1.00 95.12 93 ALA A N 1
ATOM 702 C CA . ALA A 1 93 ? 12.705 -2.985 0.187 1.00 95.12 93 ALA A CA 1
ATOM 703 C C . ALA A 1 93 ? 11.964 -1.748 -0.347 1.00 95.12 93 ALA A C 1
ATOM 705 O O . ALA A 1 93 ? 11.768 -0.786 0.391 1.00 95.12 93 ALA A O 1
ATOM 706 N N . ILE A 1 94 ? 11.486 -1.786 -1.598 1.00 96.56 94 ILE A N 1
ATOM 707 C CA . ILE A 1 94 ? 10.678 -0.683 -2.137 1.00 96.56 94 ILE A CA 1
ATOM 708 C C . ILE A 1 94 ? 9.328 -0.603 -1.422 1.00 96.56 94 ILE A C 1
ATOM 710 O O . ILE A 1 94 ? 8.905 0.489 -1.060 1.00 96.56 94 ILE A O 1
ATOM 714 N N . LEU A 1 95 ? 8.661 -1.737 -1.183 1.00 95.81 95 LEU A N 1
ATOM 715 C CA . LEU A 1 95 ? 7.387 -1.748 -0.463 1.00 95.81 95 LEU A CA 1
ATOM 716 C C . LEU A 1 95 ? 7.535 -1.171 0.954 1.00 95.81 95 LEU A C 1
ATOM 718 O O . LEU A 1 95 ? 6.669 -0.419 1.391 1.00 95.81 95 LEU A O 1
ATOM 722 N N . ARG A 1 96 ? 8.651 -1.461 1.638 1.00 94.62 96 ARG A N 1
ATOM 723 C CA . ARG A 1 96 ? 8.986 -0.854 2.931 1.00 94.62 96 ARG A CA 1
ATOM 724 C C . ARG A 1 96 ? 9.050 0.665 2.816 1.00 94.62 96 ARG A C 1
ATOM 726 O O . ARG A 1 96 ? 8.351 1.343 3.556 1.00 94.62 96 ARG A O 1
ATOM 733 N N . LEU A 1 97 ? 9.837 1.180 1.868 1.00 95.62 97 LEU A N 1
ATOM 734 C CA . LEU A 1 97 ? 9.998 2.620 1.658 1.00 95.62 97 LEU A CA 1
ATOM 735 C C . LEU A 1 97 ? 8.665 3.305 1.325 1.00 95.62 97 LEU A C 1
ATOM 737 O O . LEU A 1 97 ? 8.382 4.384 1.835 1.00 95.62 97 LEU A O 1
ATOM 741 N N . VAL A 1 98 ? 7.838 2.673 0.488 1.00 96.25 98 VAL A N 1
ATOM 742 C CA . VAL A 1 98 ? 6.496 3.156 0.129 1.00 96.25 98 VAL A CA 1
ATOM 743 C C . VAL A 1 98 ? 5.630 3.314 1.372 1.00 96.25 98 VAL A C 1
ATOM 745 O O . VAL A 1 98 ? 5.062 4.379 1.601 1.00 96.25 98 VAL A O 1
ATOM 748 N N . VAL A 1 99 ? 5.542 2.259 2.180 1.00 95.06 99 VAL A N 1
ATOM 749 C CA . VAL A 1 99 ? 4.694 2.241 3.370 1.00 95.06 99 VAL A CA 1
ATOM 750 C C . VAL A 1 99 ? 5.223 3.204 4.440 1.00 95.06 99 VAL A C 1
ATOM 752 O O . VAL A 1 99 ? 4.432 3.932 5.031 1.00 95.06 99 VAL A O 1
ATOM 755 N N . GLU A 1 100 ? 6.541 3.268 4.641 1.00 94.56 100 GLU A N 1
ATOM 756 C CA . GLU A 1 100 ? 7.206 4.222 5.540 1.00 94.56 100 GLU A CA 1
ATOM 757 C C . GLU A 1 100 ? 6.906 5.671 5.130 1.00 94.56 100 GLU A C 1
ATOM 759 O O . GLU A 1 100 ? 6.337 6.420 5.917 1.00 94.56 100 GLU A O 1
ATOM 764 N N . THR A 1 101 ? 7.119 6.024 3.858 1.00 96.50 101 THR A N 1
ATOM 765 C CA . THR A 1 101 ? 6.839 7.373 3.328 1.00 96.50 101 THR A CA 1
ATOM 766 C C . THR A 1 101 ? 5.378 7.780 3.522 1.00 96.50 101 THR A C 1
ATOM 768 O O . THR A 1 101 ? 5.077 8.914 3.893 1.00 96.50 101 THR A O 1
ATOM 771 N N . VAL A 1 102 ? 4.447 6.860 3.262 1.00 95.94 102 VAL A N 1
ATOM 772 C CA . VAL A 1 102 ? 3.009 7.106 3.418 1.00 95.94 102 VAL A CA 1
ATOM 773 C C . VAL A 1 102 ? 2.636 7.321 4.884 1.00 95.94 102 VAL A C 1
ATOM 775 O O . VAL A 1 102 ? 1.852 8.222 5.186 1.00 95.94 102 VAL A O 1
ATOM 778 N N . VAL A 1 103 ? 3.173 6.513 5.800 1.00 94.31 103 VAL A N 1
ATOM 779 C CA . VAL A 1 103 ? 2.891 6.657 7.233 1.00 94.31 103 VAL A CA 1
ATOM 780 C C . VAL A 1 103 ? 3.519 7.930 7.791 1.00 94.31 103 VAL A C 1
ATOM 782 O O . VAL A 1 103 ? 2.822 8.667 8.484 1.00 94.31 103 VAL A O 1
ATOM 785 N N . ASP A 1 104 ? 4.754 8.260 7.422 1.00 95.25 104 ASP A N 1
ATOM 786 C CA . ASP A 1 104 ? 5.415 9.507 7.826 1.00 95.25 104 ASP A CA 1
ATOM 787 C C . ASP A 1 104 ? 4.631 10.729 7.330 1.00 95.25 104 ASP A C 1
ATOM 789 O O . ASP A 1 104 ? 4.354 11.670 8.081 1.00 95.25 104 ASP A O 1
ATOM 793 N N . ALA A 1 105 ? 4.171 10.689 6.076 1.00 96.88 105 ALA A N 1
ATOM 794 C CA . ALA A 1 105 ? 3.303 11.720 5.527 1.00 96.88 105 ALA A CA 1
ATOM 795 C C . ALA A 1 105 ? 1.981 11.823 6.299 1.00 96.88 105 ALA A C 1
ATOM 797 O O . ALA A 1 105 ? 1.516 12.932 6.555 1.00 96.88 105 ALA A O 1
ATOM 798 N N . ALA A 1 106 ? 1.382 10.703 6.715 1.00 94.69 106 ALA A N 1
ATOM 799 C CA . ALA A 1 106 ? 0.176 10.708 7.540 1.00 94.69 106 ALA A CA 1
ATOM 800 C C . ALA A 1 106 ? 0.438 11.294 8.937 1.00 94.69 106 ALA A C 1
ATOM 802 O O . ALA A 1 106 ? -0.373 12.083 9.423 1.00 94.69 106 ALA A O 1
ATOM 803 N N . GLN A 1 107 ? 1.565 10.965 9.570 1.00 94.00 107 GLN A N 1
ATOM 804 C CA . GLN A 1 107 ? 1.970 11.521 10.864 1.00 94.00 107 GLN A CA 1
ATOM 805 C C . GLN A 1 107 ? 2.147 13.033 10.790 1.00 94.00 107 GLN A C 1
ATOM 807 O O . GLN A 1 107 ? 1.550 13.756 11.584 1.00 94.00 107 GLN A O 1
ATOM 812 N N . VAL A 1 108 ? 2.858 13.534 9.781 1.00 95.69 108 VAL A N 1
ATOM 813 C CA . VAL A 1 108 ? 3.070 14.975 9.599 1.00 95.69 108 VAL A CA 1
ATOM 814 C C . VAL A 1 108 ? 1.774 15.680 9.198 1.00 95.69 108 VAL A C 1
ATOM 816 O O . VAL A 1 108 ? 1.342 16.634 9.851 1.00 95.69 108 VAL A O 1
ATOM 819 N N . ILE A 1 109 ? 1.120 15.211 8.131 1.00 95.56 109 ILE A N 1
ATOM 820 C CA . ILE A 1 109 ? -0.044 15.886 7.560 1.00 95.56 109 ILE A CA 1
ATOM 821 C C . ILE A 1 109 ? -1.223 15.781 8.503 1.00 95.56 109 ILE A C 1
ATOM 823 O O . ILE A 1 109 ? -1.863 16.801 8.722 1.00 95.56 109 ILE A O 1
ATOM 827 N N . PHE A 1 110 ? -1.522 14.617 9.084 1.00 93.12 110 PHE A N 1
ATOM 828 C CA . PHE A 1 110 ? -2.682 14.422 9.959 1.00 93.12 110 PHE A CA 1
ATOM 829 C C . PHE A 1 110 ? -2.398 14.621 11.448 1.00 93.12 110 PHE A C 1
ATOM 831 O O . PHE A 1 110 ? -3.366 14.724 12.203 1.00 93.12 110 PHE A O 1
ATOM 838 N N . ARG A 1 111 ? -1.141 14.853 11.855 1.00 91.25 111 ARG A N 1
ATOM 839 C CA . ARG A 1 111 ? -0.737 14.841 13.275 1.00 91.25 111 ARG A CA 1
ATOM 840 C C . ARG A 1 111 ? -1.166 13.531 13.932 1.00 91.25 111 ARG A C 1
ATOM 842 O O . ARG A 1 111 ? -1.766 13.525 15.000 1.00 91.25 111 ARG A O 1
ATOM 849 N N . LEU A 1 112 ? -0.969 12.436 13.200 1.00 89.44 112 LEU A N 1
ATOM 850 C CA . LEU A 1 112 ? -1.286 11.101 13.679 1.00 89.44 112 LEU A CA 1
ATOM 851 C C . LEU A 1 112 ? -0.241 10.711 14.722 1.00 89.44 112 LEU A C 1
ATOM 853 O O . LEU A 1 112 ? 0.942 10.628 14.405 1.00 89.44 112 LEU A O 1
ATOM 857 N N . GLU A 1 113 ? -0.693 10.445 15.940 1.00 85.56 113 GLU A N 1
ATOM 858 C CA . GLU A 1 113 ? 0.130 9.878 17.003 1.00 85.56 113 GLU A CA 1
ATOM 859 C C . GLU A 1 113 ? -0.144 8.376 17.085 1.00 85.56 113 GLU A C 1
ATOM 861 O O . GLU A 1 113 ? -1.293 7.942 17.191 1.00 85.56 113 GLU A O 1
ATOM 866 N N . LEU A 1 114 ? 0.918 7.577 16.989 1.00 80.69 114 LEU A N 1
ATOM 867 C CA . LEU A 1 114 ? 0.853 6.133 17.175 1.00 80.69 114 LEU A CA 1
ATOM 868 C C . LEU A 1 114 ? 1.282 5.831 18.608 1.00 80.69 114 LEU A C 1
ATOM 870 O O . LEU A 1 114 ? 2.466 5.899 18.928 1.00 80.69 114 LEU A O 1
ATOM 874 N N . ALA A 1 115 ? 0.311 5.531 19.465 1.00 79.31 115 ALA A N 1
ATOM 875 C CA . ALA A 1 115 ? 0.568 5.036 20.809 1.00 79.31 115 ALA A CA 1
ATOM 876 C C . ALA A 1 115 ? 0.676 3.507 20.769 1.00 79.31 115 ALA A C 1
ATOM 878 O O . ALA A 1 115 ? -0.220 2.828 20.264 1.00 79.31 115 ALA A O 1
ATOM 879 N N . THR A 1 116 ? 1.776 2.976 21.290 1.00 70.19 116 THR A N 1
ATOM 880 C CA . THR A 1 116 ? 1.987 1.542 21.495 1.00 70.19 116 THR A CA 1
ATOM 881 C C . THR A 1 116 ? 2.214 1.310 22.978 1.00 70.19 116 THR A C 1
ATOM 883 O O . THR A 1 116 ? 3.102 1.931 23.559 1.00 70.19 116 THR A O 1
ATOM 886 N N . ASP A 1 117 ? 1.426 0.421 23.578 1.00 64.25 117 ASP A N 1
ATOM 887 C CA . ASP A 1 117 ? 1.439 0.204 25.028 1.00 64.25 117 ASP A CA 1
ATOM 888 C C . ASP A 1 117 ? 2.707 -0.529 25.529 1.00 64.25 117 ASP A C 1
ATOM 890 O O . ASP A 1 117 ? 2.921 -0.613 26.735 1.00 64.25 117 ASP A O 1
ATOM 894 N N . GLU A 1 118 ? 3.591 -1.008 24.637 1.00 56.44 118 GLU A N 1
ATOM 895 C CA . GLU A 1 118 ? 4.804 -1.762 24.999 1.00 56.44 118 GLU A CA 1
ATOM 896 C C . GLU A 1 118 ? 6.042 -1.411 24.146 1.00 56.44 118 GLU A C 1
ATOM 898 O O . GLU A 1 118 ? 5.948 -1.005 22.983 1.00 56.44 118 GLU A O 1
ATOM 903 N N . VAL A 1 119 ? 7.227 -1.600 24.746 1.00 52.88 119 VAL A N 1
ATOM 904 C CA . VAL A 1 119 ? 8.542 -1.574 24.084 1.00 52.88 119 VAL A CA 1
ATOM 905 C C . VAL A 1 119 ? 8.578 -2.717 23.079 1.00 52.88 119 VAL A C 1
ATOM 907 O O . VAL A 1 119 ? 8.645 -3.857 23.506 1.00 52.88 119 VAL A O 1
ATOM 910 N N . SER A 1 120 ? 8.534 -2.405 21.780 1.00 51.31 120 SER A N 1
ATOM 911 C CA . SER A 1 120 ? 8.758 -3.326 20.654 1.00 51.31 120 SER A CA 1
ATOM 912 C C . SER A 1 120 ? 8.193 -4.736 20.864 1.00 51.31 120 SER A C 1
ATOM 914 O O . SER A 1 120 ? 8.832 -5.599 21.462 1.00 51.31 120 SER A O 1
ATOM 916 N N . TRP A 1 121 ? 7.024 -5.016 20.285 1.00 53.34 121 TRP A N 1
ATOM 917 C CA . TRP A 1 121 ? 6.541 -6.390 20.156 1.00 53.34 121 TRP A CA 1
ATOM 918 C C . TRP A 1 121 ? 7.465 -7.160 19.171 1.00 53.34 121 TRP A C 1
ATOM 920 O O . TRP A 1 121 ? 7.169 -7.409 18.005 1.00 53.34 121 TRP A O 1
ATOM 930 N N . SER A 1 122 ? 8.674 -7.526 19.586 1.00 51.41 122 SER A N 1
ATOM 931 C CA . SER A 1 122 ? 9.226 -8.780 19.095 1.00 51.41 122 SER A CA 1
ATOM 932 C C . SER A 1 122 ? 8.429 -9.842 19.847 1.00 51.41 122 SER A C 1
ATOM 934 O O . SER A 1 122 ? 8.536 -9.907 21.067 1.00 51.41 122 SER A O 1
ATOM 936 N N . PRO A 1 123 ? 7.606 -10.678 19.185 1.00 48.75 123 PRO A N 1
ATOM 937 C CA . PRO A 1 123 ? 6.947 -11.797 19.867 1.00 48.75 123 PRO A CA 1
ATOM 938 C C . PRO A 1 123 ? 7.948 -12.837 20.386 1.00 48.75 123 PRO A C 1
ATOM 940 O O . PRO A 1 123 ? 7.555 -13.874 20.910 1.00 48.75 123 PRO A O 1
ATOM 943 N N . LEU A 1 124 ? 9.235 -12.605 20.152 1.00 50.47 124 LEU A N 1
ATOM 944 C CA . LEU A 1 124 ? 10.328 -13.454 20.539 1.00 50.47 124 LEU A CA 1
ATOM 945 C C . LEU A 1 124 ? 11.018 -12.725 21.689 1.00 50.47 124 LEU A C 1
ATOM 947 O O . LEU A 1 124 ? 11.491 -11.602 21.529 1.00 50.47 124 LEU A O 1
ATOM 951 N N . GLU A 1 125 ? 11.015 -13.361 22.860 1.00 47.84 125 GLU A N 1
ATOM 952 C CA . GLU A 1 125 ? 11.630 -12.896 24.116 1.00 47.84 125 GLU A CA 1
ATOM 953 C C . GLU A 1 125 ? 13.169 -12.769 24.022 1.00 47.84 125 GLU A C 1
ATOM 955 O O . GLU A 1 125 ? 13.878 -12.873 25.018 1.00 47.84 125 GLU A O 1
ATOM 960 N N . ASP A 1 126 ? 13.719 -12.575 22.823 1.00 52.22 126 ASP A N 1
ATOM 961 C CA . ASP A 1 126 ? 15.139 -12.338 22.588 1.00 52.22 126 ASP A CA 1
ATOM 962 C C . ASP A 1 126 ? 15.495 -10.845 22.609 1.00 52.22 126 ASP A C 1
ATOM 964 O O . ASP A 1 126 ? 16.670 -10.503 22.721 1.00 52.22 126 ASP A O 1
ATOM 968 N N . GLY A 1 127 ? 14.504 -9.947 22.522 1.00 45.38 127 GLY A N 1
ATOM 969 C CA . GLY A 1 127 ? 14.741 -8.502 22.464 1.00 45.38 127 GLY A CA 1
ATOM 970 C C . GLY A 1 127 ? 15.538 -8.071 21.227 1.00 45.38 127 GLY A C 1
ATOM 971 O O . GLY A 1 127 ? 16.060 -6.955 21.194 1.00 45.38 127 GLY A O 1
ATOM 972 N N . VAL A 1 128 ? 15.648 -8.939 20.212 1.00 53.47 128 VAL A N 1
ATOM 973 C CA . VAL A 1 128 ? 16.406 -8.677 18.990 1.00 53.47 128 VAL A CA 1
ATOM 974 C C . VAL A 1 128 ? 15.435 -8.327 17.861 1.00 53.47 128 VAL A C 1
ATOM 976 O O . VAL A 1 128 ? 14.601 -9.152 17.472 1.00 53.47 128 VAL A O 1
ATOM 979 N N . PRO A 1 129 ? 15.550 -7.121 17.276 1.00 52.22 129 PRO A N 1
ATOM 980 C CA . PRO A 1 129 ? 14.858 -6.784 16.044 1.00 52.22 129 PRO A CA 1
ATOM 981 C C . PRO A 1 129 ? 15.065 -7.842 14.952 1.00 52.22 129 PRO A C 1
ATOM 983 O O . PRO A 1 129 ? 16.198 -8.208 14.643 1.00 52.22 129 PRO A O 1
ATOM 986 N N . GLY A 1 130 ? 13.979 -8.326 14.344 1.00 54.38 130 GLY A N 1
ATOM 987 C CA . GLY A 1 130 ? 14.057 -9.287 13.234 1.00 54.38 130 GLY A CA 1
ATOM 988 C C . GLY A 1 130 ? 14.286 -10.755 13.621 1.00 54.38 130 GLY A C 1
ATOM 989 O O . GLY A 1 130 ? 14.841 -11.507 12.822 1.00 54.38 130 GLY A O 1
ATOM 990 N N . SER A 1 131 ? 13.861 -11.180 14.815 1.00 59.81 131 SER A N 1
ATOM 991 C CA . SER A 1 131 ? 14.001 -12.566 15.289 1.00 59.81 131 SER A CA 1
ATOM 992 C C . SER A 1 131 ? 13.610 -13.643 14.255 1.00 59.81 131 SER A C 1
ATOM 994 O O . SER A 1 131 ? 12.588 -13.549 13.581 1.00 59.81 131 SER A O 1
ATOM 996 N N . ALA A 1 132 ? 14.406 -14.706 14.145 1.00 62.56 132 ALA A N 1
ATOM 997 C CA . ALA A 1 132 ? 14.425 -15.638 13.012 1.00 62.56 132 ALA A CA 1
ATOM 998 C C . ALA A 1 132 ? 13.258 -16.653 12.933 1.00 62.56 132 ALA A C 1
ATOM 1000 O O . ALA A 1 132 ? 13.378 -17.673 12.252 1.00 62.56 132 ALA A O 1
ATOM 1001 N N . ASN A 1 133 ? 12.132 -16.413 13.606 1.00 72.94 133 ASN A N 1
ATOM 1002 C CA . ASN A 1 133 ? 10.965 -17.291 13.536 1.00 72.94 133 ASN A CA 1
ATOM 1003 C C . ASN A 1 133 ? 9.844 -16.674 12.701 1.00 72.94 133 ASN A C 1
ATOM 1005 O O . ASN A 1 133 ? 9.511 -15.499 12.849 1.00 72.94 133 ASN A O 1
ATOM 1009 N N . ALA A 1 134 ? 9.233 -17.506 11.855 1.00 81.25 134 ALA A N 1
ATOM 1010 C CA . ALA A 1 134 ? 8.036 -17.145 11.112 1.00 81.25 134 ALA A CA 1
ATOM 1011 C C . ALA A 1 134 ? 6.916 -16.701 12.064 1.00 81.25 134 ALA A C 1
ATOM 1013 O O . ALA A 1 134 ? 6.649 -17.355 13.073 1.00 81.25 134 ALA A O 1
ATOM 1014 N N . MET A 1 135 ? 6.224 -15.618 11.714 1.00 84.38 135 MET A N 1
ATOM 1015 C CA . MET A 1 135 ? 5.165 -15.046 12.543 1.00 84.38 135 MET A CA 1
ATOM 1016 C C . MET A 1 135 ? 3.779 -15.286 11.951 1.00 84.38 135 MET A C 1
ATOM 1018 O O . MET A 1 135 ? 3.569 -15.137 10.747 1.00 84.38 135 MET A O 1
ATOM 1022 N N . LEU A 1 136 ? 2.809 -15.578 12.820 1.00 88.31 136 LEU A N 1
ATOM 1023 C CA . LEU A 1 136 ? 1.386 -15.484 12.508 1.00 88.31 136 LEU A CA 1
ATOM 1024 C C . LEU A 1 136 ? 0.811 -14.261 13.221 1.00 88.31 136 LEU A C 1
ATOM 1026 O O . LEU A 1 136 ? 0.779 -14.208 14.447 1.00 88.31 136 LEU A O 1
ATOM 1030 N N . VAL A 1 137 ? 0.355 -13.282 12.448 1.00 88.56 137 VAL A N 1
ATOM 1031 C CA . VAL A 1 137 ? -0.175 -12.015 12.953 1.00 88.56 137 VAL A CA 1
ATOM 1032 C C . VAL A 1 137 ? -1.681 -12.013 12.735 1.00 88.56 137 VAL A C 1
ATOM 1034 O O . VAL A 1 137 ? -2.159 -11.963 11.600 1.00 88.56 137 VAL A O 1
ATOM 1037 N N . LEU A 1 138 ? -2.431 -12.093 13.831 1.00 88.62 138 LEU A N 1
ATOM 1038 C CA . LEU A 1 138 ? -3.891 -12.062 13.828 1.00 88.62 138 LEU A CA 1
ATOM 1039 C C . LEU A 1 138 ? -4.341 -10.689 14.310 1.00 88.62 138 LEU A C 1
ATOM 1041 O O . LEU A 1 138 ? -4.217 -10.381 15.492 1.00 88.62 138 LEU A O 1
ATOM 1045 N N . SER A 1 139 ? -4.850 -9.865 13.397 1.00 85.38 139 SER A N 1
ATOM 1046 C CA . SER A 1 139 ? -5.226 -8.490 13.724 1.00 85.38 139 SER A CA 1
ATOM 1047 C C . SER A 1 139 ? -6.706 -8.215 13.497 1.00 85.38 139 SER A C 1
ATOM 1049 O O . SER A 1 139 ? -7.343 -8.767 12.595 1.00 85.38 139 SER A O 1
ATOM 1051 N N . ARG A 1 140 ? -7.263 -7.326 14.318 1.00 83.81 140 ARG A N 1
ATOM 1052 C CA . ARG A 1 140 ? -8.586 -6.751 14.083 1.00 83.81 140 ARG A CA 1
ATOM 1053 C C . ARG A 1 140 ? -8.469 -5.647 13.038 1.00 83.81 140 ARG A C 1
ATOM 1055 O O . ARG A 1 140 ? -7.605 -4.786 13.135 1.00 83.81 140 ARG A O 1
ATOM 1062 N N . HIS A 1 141 ? -9.403 -5.630 12.091 1.00 80.25 141 HIS A N 1
ATOM 1063 C CA . HIS A 1 141 ? -9.521 -4.538 11.130 1.00 80.25 141 HIS A CA 1
ATOM 1064 C C . HIS A 1 141 ? -10.370 -3.407 11.750 1.00 80.25 141 HIS A C 1
ATOM 1066 O O . HIS A 1 141 ? -11.589 -3.533 11.888 1.00 80.25 141 HIS A O 1
ATOM 1072 N N . ALA A 1 142 ? -9.732 -2.333 12.199 1.00 70.81 142 ALA A N 1
ATOM 1073 C CA . ALA A 1 142 ? -10.316 -1.145 12.807 1.00 70.81 142 ALA A CA 1
ATOM 1074 C C . ALA A 1 142 ? -10.514 0.047 11.837 1.00 70.81 142 ALA A C 1
ATOM 1076 O O . ALA A 1 142 ? -11.144 1.027 12.236 1.00 70.81 142 ALA A O 1
ATOM 1077 N N . GLY A 1 143 ? -10.064 -0.004 10.573 1.00 72.94 143 GLY A N 1
ATOM 1078 C CA . GLY A 1 143 ? -10.356 1.068 9.605 1.00 72.94 143 GLY A CA 1
ATOM 1079 C C . GLY A 1 143 ? -9.558 1.042 8.293 1.00 72.94 143 GLY A C 1
ATOM 1080 O O . GLY A 1 143 ? -8.679 0.216 8.115 1.00 72.94 143 GLY A O 1
ATOM 1081 N N . PRO A 1 144 ? -9.820 1.973 7.355 1.00 64.25 144 PRO A N 1
ATOM 1082 C CA . PRO A 1 144 ? -9.253 1.936 6.000 1.00 64.25 144 PRO A CA 1
ATOM 1083 C C . PRO A 1 144 ? -7.723 2.109 5.914 1.00 64.25 144 PRO A C 1
ATOM 1085 O O . PRO A 1 144 ? -7.153 1.783 4.879 1.00 64.25 144 PRO A O 1
ATOM 1088 N N . GLY A 1 145 ? -7.060 2.607 6.965 1.00 79.94 145 GLY A N 1
ATOM 1089 C CA . GLY A 1 145 ? -5.601 2.801 7.011 1.00 79.94 145 GLY A CA 1
ATOM 1090 C C . GLY A 1 145 ? -4.860 1.898 8.001 1.00 79.94 145 GLY A C 1
ATOM 1091 O O . GLY A 1 145 ? -3.634 1.929 8.055 1.00 79.94 145 GLY A O 1
ATOM 1092 N N . ASP A 1 146 ? -5.572 1.081 8.779 1.00 85.56 146 ASP A N 1
ATOM 1093 C CA . ASP A 1 146 ? -4.964 0.266 9.840 1.00 85.56 146 ASP A CA 1
ATOM 1094 C C . ASP A 1 146 ? -3.979 -0.786 9.310 1.00 85.56 146 ASP A C 1
ATOM 1096 O O . ASP A 1 146 ? -3.001 -1.126 9.962 1.00 85.56 146 ASP A O 1
ATOM 1100 N N . SER A 1 147 ? -4.224 -1.275 8.101 1.00 87.25 147 SER A N 1
ATOM 1101 C CA . SER A 1 147 ? -3.496 -2.363 7.479 1.00 87.25 147 SER A CA 1
ATOM 1102 C C . SER A 1 147 ? -2.175 -1.830 6.964 1.00 87.25 147 SER A C 1
ATOM 1104 O O . SER A 1 147 ? -1.171 -2.523 7.044 1.00 87.25 147 SER A O 1
ATOM 1106 N N . VAL A 1 148 ? -2.166 -0.575 6.503 1.00 90.75 148 VAL A N 1
ATOM 1107 C CA . VAL A 1 148 ? -0.945 0.148 6.148 1.00 90.75 148 VAL A CA 1
ATOM 1108 C C . VAL A 1 148 ? -0.107 0.380 7.397 1.00 90.75 148 VAL A C 1
ATOM 1110 O O . VAL A 1 148 ? 1.077 0.075 7.367 1.00 90.75 148 VAL A O 1
ATOM 1113 N N . LEU A 1 149 ? -0.711 0.836 8.502 1.00 89.94 149 LEU A N 1
ATOM 1114 C CA . LEU A 1 149 ? -0.002 1.013 9.775 1.00 89.94 149 LEU A CA 1
ATOM 1115 C C . LEU A 1 149 ? 0.574 -0.310 10.290 1.00 89.94 149 LEU A C 1
ATOM 1117 O O . LEU A 1 149 ? 1.744 -0.372 10.633 1.00 89.94 149 LEU A O 1
ATOM 1121 N N . LEU A 1 150 ? -0.204 -1.391 10.269 1.00 89.06 150 LEU A N 1
ATOM 1122 C CA . LEU A 1 150 ? 0.251 -2.701 10.728 1.00 89.06 150 LEU A CA 1
ATOM 1123 C C . LEU A 1 150 ? 1.353 -3.286 9.837 1.00 89.06 150 LEU A C 1
ATOM 1125 O O . LEU A 1 150 ? 2.330 -3.834 10.340 1.00 89.06 150 LEU A O 1
ATOM 1129 N N . VAL A 1 151 ? 1.216 -3.166 8.514 1.00 91.50 151 VAL A N 1
ATOM 1130 C CA . VAL A 1 151 ? 2.268 -3.555 7.564 1.00 91.50 151 VAL A CA 1
ATOM 1131 C C . VAL A 1 151 ? 3.512 -2.695 7.773 1.00 91.50 151 VAL A C 1
ATOM 1133 O O . VAL A 1 151 ? 4.610 -3.244 7.770 1.00 91.50 151 VAL A O 1
ATOM 1136 N N . GLN A 1 152 ? 3.359 -1.390 8.019 1.00 91.00 152 GLN A N 1
ATOM 1137 C CA . GLN A 1 152 ? 4.469 -0.502 8.360 1.00 91.00 152 GLN A CA 1
ATOM 1138 C C . GLN A 1 152 ? 5.184 -1.005 9.600 1.00 91.00 152 GLN A C 1
ATOM 1140 O O . GLN A 1 152 ? 6.400 -1.159 9.555 1.00 91.00 152 GLN A O 1
ATOM 1145 N N . THR A 1 153 ? 4.447 -1.320 10.667 1.00 87.50 153 THR A N 1
ATOM 1146 C CA . THR A 1 153 ? 5.058 -1.801 11.902 1.00 87.50 153 THR A CA 1
ATOM 1147 C C . THR A 1 153 ? 5.787 -3.114 11.645 1.00 87.50 153 THR A C 1
ATOM 1149 O O . THR A 1 153 ? 6.961 -3.214 11.948 1.00 87.50 153 THR A O 1
ATOM 1152 N N . LEU A 1 154 ? 5.185 -4.079 10.944 1.00 8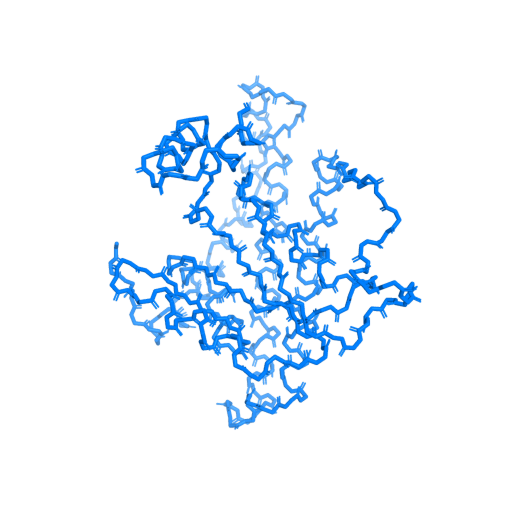8.56 154 LEU A N 1
ATOM 1153 C CA . LEU A 1 154 ? 5.869 -5.332 10.595 1.00 88.56 154 LEU A CA 1
ATOM 1154 C C . LEU A 1 154 ? 7.153 -5.128 9.772 1.00 88.56 154 LEU A C 1
ATOM 1156 O O . LEU A 1 154 ? 8.114 -5.873 9.945 1.00 88.56 154 LEU A O 1
ATOM 1160 N N . MET A 1 155 ? 7.170 -4.157 8.860 1.00 89.75 155 MET A N 1
ATOM 1161 C CA . MET A 1 155 ? 8.288 -3.923 7.940 1.00 89.75 155 MET A CA 1
ATOM 1162 C C . MET A 1 155 ? 9.338 -2.944 8.472 1.00 89.75 155 MET A C 1
ATOM 1164 O O . MET A 1 155 ? 10.396 -2.809 7.850 1.00 89.75 155 MET A O 1
ATOM 1168 N N . ASN A 1 156 ? 9.056 -2.230 9.564 1.00 84.25 156 ASN A N 1
ATOM 1169 C CA . ASN A 1 156 ? 9.940 -1.193 10.081 1.00 84.25 156 ASN A CA 1
ATOM 1170 C C . ASN A 1 156 ? 11.275 -1.786 10.573 1.00 84.25 156 ASN A C 1
ATOM 1172 O O . ASN A 1 156 ? 11.493 -2.999 10.602 1.00 84.25 156 ASN A O 1
ATOM 1176 N N . ARG A 1 157 ? 12.191 -0.902 10.974 1.00 69.69 157 ARG A N 1
ATOM 1177 C CA . ARG A 1 157 ? 13.528 -1.283 11.453 1.00 69.69 157 ARG A CA 1
ATOM 1178 C C . ARG A 1 157 ? 13.525 -2.215 12.672 1.00 69.69 157 ARG A C 1
ATOM 1180 O O . ARG A 1 157 ? 14.505 -2.924 12.859 1.00 69.69 157 ARG A O 1
ATOM 1187 N N . ASP A 1 158 ? 12.462 -2.200 13.470 1.00 68.94 158 ASP A N 1
ATOM 1188 C CA . ASP A 1 158 ? 12.375 -2.945 14.725 1.00 68.94 158 ASP A CA 1
ATOM 1189 C C . ASP A 1 158 ? 11.898 -4.385 14.482 1.00 68.94 158 ASP A C 1
ATOM 1191 O O . ASP A 1 158 ? 12.257 -5.294 15.225 1.00 68.94 158 ASP A O 1
ATOM 1195 N N . HIS A 1 159 ? 11.140 -4.630 13.410 1.00 73.38 159 HIS A N 1
ATOM 1196 C CA . HIS A 1 159 ? 10.564 -5.949 13.140 1.00 73.38 159 HIS A CA 1
ATOM 1197 C C . HIS A 1 159 ? 11.133 -6.623 11.884 1.00 73.38 159 HIS A C 1
ATOM 1199 O O . HIS A 1 159 ? 11.201 -7.853 11.852 1.00 73.38 159 HIS A O 1
ATOM 1205 N N . LEU A 1 160 ? 11.571 -5.850 10.878 1.00 82.94 160 LEU A N 1
ATOM 1206 C CA . LEU A 1 160 ? 12.223 -6.306 9.637 1.00 82.94 160 LEU A CA 1
ATOM 1207 C C . LEU A 1 160 ? 11.539 -7.513 8.970 1.00 82.94 160 LEU A C 1
ATOM 1209 O O . LEU A 1 160 ? 12.196 -8.371 8.375 1.00 82.94 160 LEU A O 1
ATOM 1213 N N . ARG A 1 161 ? 10.206 -7.592 9.058 1.00 88.56 161 ARG A N 1
ATOM 1214 C CA . ARG A 1 161 ? 9.442 -8.706 8.501 1.00 88.56 161 ARG A CA 1
ATOM 1215 C C . ARG A 1 161 ? 9.145 -8.510 7.029 1.00 88.56 161 ARG A C 1
ATOM 1217 O O . ARG A 1 161 ? 9.096 -7.398 6.504 1.00 88.56 161 ARG A O 1
ATOM 1224 N N . ARG A 1 162 ? 8.875 -9.637 6.381 1.00 91.81 162 ARG A N 1
ATOM 1225 C CA . ARG A 1 162 ? 8.351 -9.772 5.024 1.00 91.81 162 ARG A CA 1
ATOM 1226 C C . ARG A 1 162 ? 6.884 -10.188 5.127 1.00 91.81 162 ARG A C 1
ATOM 1228 O O . ARG A 1 162 ? 6.589 -11.376 5.283 1.00 91.81 162 ARG A O 1
ATOM 1235 N N . PRO A 1 163 ? 5.934 -9.236 5.110 1.00 93.25 163 PRO A N 1
ATOM 1236 C CA . PRO A 1 163 ? 4.534 -9.570 5.278 1.00 93.25 163 PRO A CA 1
ATOM 1237 C C . PRO A 1 163 ? 4.042 -10.416 4.111 1.00 93.25 163 PRO A C 1
ATOM 1239 O O . PRO A 1 163 ? 4.291 -10.108 2.940 1.00 93.25 163 PRO A O 1
ATOM 1242 N N . ARG A 1 164 ? 3.309 -11.470 4.453 1.00 94.06 164 ARG A N 1
ATOM 1243 C CA . ARG A 1 164 ? 2.490 -12.256 3.543 1.00 94.06 164 ARG A CA 1
ATOM 1244 C C . ARG A 1 164 ? 1.043 -11.986 3.894 1.00 94.06 164 ARG A C 1
ATOM 1246 O O . ARG A 1 164 ? 0.601 -12.311 4.991 1.00 94.06 164 ARG A O 1
ATOM 1253 N N . ILE A 1 165 ? 0.325 -11.342 2.988 1.00 91.62 165 ILE A N 1
ATOM 1254 C CA . ILE A 1 165 ? -0.975 -10.745 3.297 1.00 91.62 165 ILE A CA 1
ATOM 1255 C C . ILE A 1 165 ? -2.087 -11.348 2.455 1.00 91.62 165 ILE A C 1
ATOM 1257 O O . ILE A 1 165 ? -1.921 -11.640 1.268 1.00 91.62 165 ILE A O 1
ATOM 1261 N N . VAL A 1 166 ? -3.245 -11.505 3.091 1.00 89.94 166 VAL A N 1
ATOM 1262 C CA . VAL A 1 166 ? -4.502 -11.834 2.422 1.00 89.94 166 VAL A CA 1
ATOM 1263 C C . VAL A 1 166 ? -5.299 -10.553 2.258 1.00 89.94 166 VAL A C 1
ATOM 1265 O O . VAL A 1 166 ? -5.587 -9.876 3.242 1.00 89.94 166 VAL A O 1
ATOM 1268 N N . LEU A 1 167 ? -5.680 -10.229 1.026 1.00 90.56 167 LEU A N 1
ATOM 1269 C CA . LEU A 1 167 ? -6.429 -9.016 0.739 1.00 90.56 167 LEU A CA 1
ATOM 1270 C C . LEU A 1 167 ? -7.648 -9.275 -0.131 1.00 90.56 167 LEU A C 1
ATOM 1272 O O . LEU A 1 167 ? -7.761 -10.292 -0.811 1.00 90.56 167 LEU A O 1
ATOM 1276 N N . LYS A 1 168 ? -8.555 -8.301 -0.149 1.00 89.88 168 LYS A N 1
ATOM 1277 C CA . LYS A 1 168 ? -9.717 -8.319 -1.029 1.00 89.88 168 LYS A CA 1
ATOM 1278 C C . LYS A 1 168 ? -9.290 -8.219 -2.493 1.00 89.88 168 LYS A C 1
ATOM 1280 O O . LYS A 1 168 ? -8.460 -7.386 -2.849 1.00 89.88 168 LYS A O 1
ATOM 1285 N N . ASP A 1 169 ? -9.914 -9.020 -3.350 1.00 91.62 169 ASP A N 1
ATOM 1286 C CA . ASP A 1 169 ? -9.645 -9.048 -4.789 1.00 91.62 169 ASP A CA 1
ATOM 1287 C C . ASP A 1 169 ? -9.723 -7.673 -5.469 1.00 91.62 169 ASP A C 1
ATOM 1289 O O . ASP A 1 169 ? -8.901 -7.387 -6.337 1.00 91.62 169 ASP A O 1
ATOM 1293 N N . THR A 1 170 ? -10.641 -6.803 -5.042 1.00 92.38 170 THR A N 1
ATOM 1294 C CA . THR A 1 170 ? -10.811 -5.447 -5.583 1.00 92.38 170 THR A CA 1
ATOM 1295 C C . THR A 1 170 ? -9.600 -4.538 -5.400 1.00 92.38 170 THR A C 1
ATOM 1297 O O . THR A 1 170 ? -9.495 -3.561 -6.130 1.00 92.38 170 THR A O 1
ATOM 1300 N N . LEU A 1 171 ? -8.676 -4.841 -4.480 1.00 92.31 171 LEU A N 1
ATOM 1301 C CA . LEU A 1 171 ? -7.435 -4.067 -4.342 1.00 92.31 171 LEU A CA 1
ATOM 1302 C C . LEU A 1 171 ? -6.494 -4.232 -5.542 1.00 92.31 171 LEU A C 1
ATOM 1304 O O . LEU A 1 171 ? -5.608 -3.416 -5.729 1.00 92.31 171 LEU A O 1
ATOM 1308 N N . GLN A 1 172 ? -6.733 -5.215 -6.415 1.00 94.44 172 GLN A N 1
ATOM 1309 C CA . GLN A 1 172 ? -6.046 -5.332 -7.708 1.00 94.44 172 GLN A CA 1
ATOM 1310 C C . GLN A 1 172 ? -6.422 -4.226 -8.713 1.00 94.44 172 GLN A C 1
ATOM 1312 O O . GLN A 1 172 ? -5.922 -4.229 -9.837 1.00 94.44 172 GLN A O 1
ATOM 1317 N N . LEU A 1 173 ? -7.369 -3.343 -8.376 1.00 94.50 173 LEU A N 1
ATOM 1318 C CA . LEU A 1 173 ? -7.674 -2.158 -9.182 1.00 94.50 173 LEU A CA 1
ATOM 1319 C C . LEU A 1 173 ? -6.640 -1.046 -8.985 1.00 94.50 173 LEU A C 1
ATOM 1321 O O . LEU A 1 173 ? -6.464 -0.232 -9.885 1.00 94.50 173 LEU A O 1
ATOM 1325 N N . ASP A 1 174 ? -5.959 -1.038 -7.841 1.00 94.81 174 ASP A N 1
ATOM 1326 C CA . ASP A 1 174 ? -4.786 -0.206 -7.618 1.00 94.81 174 ASP A CA 1
ATOM 1327 C C . ASP A 1 174 ? -3.602 -0.831 -8.383 1.00 94.81 174 ASP A C 1
ATOM 1329 O O . ASP A 1 174 ? -3.261 -1.998 -8.144 1.00 94.81 174 ASP A O 1
ATOM 1333 N N . PRO A 1 175 ? -2.991 -0.112 -9.340 1.00 96.31 175 PRO A N 1
ATOM 1334 C CA . PRO A 1 175 ? -1.929 -0.661 -10.176 1.00 96.31 175 PRO A CA 1
ATOM 1335 C C . PRO A 1 175 ? -0.653 -0.990 -9.396 1.00 96.31 175 PRO A C 1
ATOM 1337 O O . PRO A 1 175 ? 0.056 -1.936 -9.762 1.00 96.31 175 PRO A O 1
ATOM 1340 N N . MET A 1 176 ? -0.344 -0.233 -8.341 1.00 96.12 176 MET A N 1
ATOM 1341 C CA . MET A 1 176 ? 0.824 -0.457 -7.496 1.00 96.12 176 MET A CA 1
ATOM 1342 C C . MET A 1 176 ? 0.630 -1.737 -6.680 1.00 96.12 176 MET A C 1
ATOM 1344 O O . MET A 1 176 ? 1.451 -2.655 -6.783 1.00 96.12 176 MET A O 1
ATOM 1348 N N . LEU A 1 177 ? -0.504 -1.873 -5.988 1.00 94.94 177 LEU A N 1
ATOM 1349 C CA . LEU A 1 177 ? -0.847 -3.087 -5.246 1.00 94.94 177 LEU A CA 1
ATOM 1350 C C . LEU A 1 177 ? -0.947 -4.307 -6.170 1.00 94.94 177 LEU A C 1
ATOM 1352 O O . LEU A 1 177 ? -0.380 -5.354 -5.856 1.00 94.94 177 LEU A O 1
ATOM 1356 N N . ASP A 1 178 ? -1.596 -4.193 -7.335 1.00 95.75 178 ASP A N 1
ATOM 1357 C CA . ASP A 1 178 ? -1.662 -5.280 -8.322 1.00 95.75 178 ASP A CA 1
ATOM 1358 C C . ASP A 1 178 ? -0.261 -5.706 -8.779 1.00 95.75 178 ASP A C 1
ATOM 1360 O O . ASP A 1 178 ? 0.021 -6.897 -8.897 1.00 95.75 178 ASP A O 1
ATOM 1364 N N . THR A 1 179 ? 0.654 -4.764 -9.002 1.00 95.62 179 THR A N 1
ATOM 1365 C CA . THR A 1 179 ? 2.004 -5.084 -9.477 1.00 95.62 179 THR A CA 1
ATOM 1366 C C . THR A 1 179 ? 2.852 -5.744 -8.394 1.00 95.62 179 THR A C 1
ATOM 1368 O O . THR A 1 179 ? 3.440 -6.799 -8.646 1.00 95.62 179 THR A O 1
ATOM 1371 N N . TYR A 1 180 ? 2.913 -5.160 -7.197 1.00 95.62 180 TYR A N 1
ATOM 1372 C CA . TYR A 1 180 ? 3.771 -5.649 -6.116 1.00 95.62 180 TYR A CA 1
ATOM 1373 C C . TYR A 1 180 ? 3.257 -6.953 -5.512 1.00 95.62 180 TYR A C 1
ATOM 1375 O O . TYR A 1 180 ? 4.024 -7.900 -5.346 1.00 95.62 180 TYR A O 1
ATOM 1383 N N . LEU A 1 181 ? 1.954 -7.056 -5.247 1.00 94.25 181 LEU A N 1
ATOM 1384 C CA . LEU A 1 181 ? 1.374 -8.213 -4.560 1.00 94.25 181 LEU A CA 1
ATOM 1385 C C . LEU A 1 181 ? 1.197 -9.437 -5.472 1.00 94.25 181 LEU A C 1
ATOM 1387 O O . LEU A 1 181 ? 0.906 -10.525 -4.992 1.00 94.25 181 LEU A O 1
ATOM 1391 N N . HIS A 1 182 ? 1.422 -9.298 -6.783 1.00 93.88 182 HIS A N 1
ATOM 1392 C CA . HIS A 1 182 ? 1.621 -10.444 -7.679 1.00 93.88 182 HIS A CA 1
ATOM 1393 C C . HIS A 1 182 ? 3.089 -10.884 -7.801 1.00 93.88 182 HIS A C 1
ATOM 1395 O O . HIS A 1 182 ? 3.352 -11.918 -8.415 1.00 93.88 182 HIS A O 1
ATOM 1401 N N . ARG A 1 183 ? 4.043 -10.102 -7.281 1.00 94.06 183 ARG A N 1
ATOM 1402 C CA . ARG A 1 183 ? 5.489 -10.404 -7.295 1.00 94.06 183 ARG A CA 1
ATOM 1403 C C . ARG A 1 183 ? 6.021 -10.799 -5.917 1.00 94.06 183 ARG A C 1
ATOM 1405 O O . ARG A 1 183 ? 7.092 -11.390 -5.826 1.00 94.06 183 ARG A O 1
ATOM 1412 N N . LEU A 1 184 ? 5.267 -10.488 -4.869 1.00 93.94 184 LEU A N 1
ATOM 1413 C CA . LEU A 1 184 ? 5.517 -10.880 -3.488 1.00 93.94 184 LEU A CA 1
ATOM 1414 C C . LEU A 1 184 ? 4.504 -11.950 -3.042 1.00 93.94 184 LEU A C 1
ATOM 1416 O O . LEU A 1 184 ? 3.426 -12.044 -3.633 1.00 93.94 184 LEU A O 1
ATOM 1420 N N . PRO A 1 185 ? 4.814 -12.756 -2.009 1.00 92.06 185 PRO A N 1
ATOM 1421 C CA . PRO A 1 185 ? 3.872 -13.715 -1.435 1.00 92.06 185 PRO A CA 1
ATOM 1422 C C . PRO A 1 185 ? 2.623 -13.042 -0.830 1.00 92.06 185 PRO A C 1
ATOM 1424 O O . PRO A 1 185 ? 2.572 -12.728 0.355 1.00 92.06 185 PRO A O 1
ATOM 1427 N N . ALA A 1 186 ? 1.584 -12.842 -1.636 1.00 93.75 186 ALA A N 1
ATOM 1428 C CA . ALA A 1 186 ? 0.284 -12.334 -1.206 1.00 93.75 186 ALA A CA 1
ATOM 1429 C C . ALA A 1 186 ? -0.855 -13.096 -1.893 1.00 93.75 186 ALA A C 1
ATOM 1431 O O . ALA A 1 186 ? -0.672 -13.727 -2.937 1.00 93.75 186 ALA A O 1
ATOM 1432 N N . ALA A 1 187 ? -2.044 -13.059 -1.294 1.00 92.75 187 ALA A N 1
ATOM 1433 C CA . ALA A 1 187 ? -3.221 -13.717 -1.842 1.00 92.75 187 ALA A CA 1
ATOM 1434 C C . ALA A 1 187 ? -4.412 -12.764 -1.918 1.00 92.75 187 ALA A C 1
ATOM 1436 O O . ALA A 1 187 ? -4.812 -12.152 -0.930 1.00 92.75 187 ALA A O 1
ATOM 1437 N N . PHE A 1 188 ? -5.024 -12.706 -3.097 1.00 91.88 188 PHE A N 1
ATOM 1438 C CA . PHE A 1 188 ? -6.264 -11.981 -3.325 1.00 91.88 188 PHE A CA 1
ATOM 1439 C C . PHE A 1 188 ? -7.464 -12.918 -3.173 1.00 91.88 188 PHE A C 1
ATOM 1441 O O . PHE A 1 188 ? -7.558 -13.946 -3.845 1.00 91.88 188 PHE A O 1
ATOM 1448 N N . VAL A 1 189 ? -8.388 -12.553 -2.290 1.00 89.44 189 VAL A N 1
ATOM 1449 C CA . VAL A 1 189 ? -9.584 -13.317 -1.938 1.00 89.44 189 VAL A CA 1
ATOM 1450 C C . VAL A 1 189 ? -10.816 -12.527 -2.375 1.00 89.44 189 VAL A C 1
ATOM 1452 O O . VAL A 1 189 ? -11.028 -11.380 -1.984 1.00 89.44 189 VAL A O 1
ATOM 1455 N N . GLY A 1 190 ? -11.619 -13.158 -3.226 1.00 85.75 190 GLY A N 1
ATOM 1456 C CA . GLY A 1 190 ? -12.884 -12.646 -3.747 1.00 85.75 190 GLY A CA 1
ATOM 1457 C C . GLY A 1 190 ? -14.046 -13.620 -3.512 1.00 85.75 190 GLY A C 1
ATOM 1458 O O . GLY A 1 190 ? -13.837 -14.707 -2.970 1.00 85.75 190 GLY A O 1
ATOM 1459 N N . PRO A 1 191 ? -15.270 -13.292 -3.959 1.00 79.06 191 PRO A N 1
ATOM 1460 C CA . PRO A 1 191 ? -16.475 -14.088 -3.687 1.00 79.06 191 PRO A CA 1
ATOM 1461 C C . PRO A 1 191 ? -16.418 -15.553 -4.148 1.00 79.06 191 PRO A C 1
ATOM 1463 O O . PRO A 1 191 ? -17.096 -16.397 -3.578 1.00 79.06 191 PRO A O 1
ATOM 1466 N N . LEU A 1 192 ? -15.625 -15.847 -5.184 1.00 75.88 192 LEU A N 1
ATOM 1467 C CA . LEU A 1 192 ? -15.470 -17.184 -5.777 1.00 75.88 192 LEU A CA 1
ATOM 1468 C C . LEU A 1 192 ? -14.175 -17.890 -5.346 1.00 75.88 192 LEU A C 1
ATOM 1470 O O . LEU A 1 192 ? -13.856 -18.964 -5.846 1.00 75.88 192 LEU A O 1
ATOM 1474 N N . SER A 1 193 ? -13.382 -17.259 -4.481 1.00 79.94 193 SER A N 1
ATOM 1475 C CA . SER A 1 193 ? -12.125 -17.837 -4.004 1.00 79.94 193 SER A CA 1
ATOM 1476 C C . SER A 1 193 ? -12.363 -18.788 -2.830 1.00 79.94 193 SER A C 1
ATOM 1478 O O . SER A 1 193 ? -13.415 -18.752 -2.197 1.00 79.94 193 SER A O 1
ATOM 1480 N N . HIS A 1 194 ? -11.372 -19.629 -2.527 1.00 84.19 194 HIS A N 1
ATOM 1481 C CA . HIS A 1 194 ? -11.366 -20.483 -1.339 1.00 84.19 194 HIS A CA 1
ATOM 1482 C C . HIS A 1 194 ? -10.368 -19.904 -0.324 1.00 84.19 194 HIS A C 1
ATOM 1484 O O . HIS A 1 194 ? -9.175 -20.206 -0.432 1.00 84.19 194 HIS A O 1
ATOM 1490 N N . PRO A 1 195 ? -10.812 -19.072 0.642 1.00 83.00 195 PRO A N 1
ATOM 1491 C CA . PRO A 1 195 ? -9.914 -18.352 1.546 1.00 83.00 195 PRO A CA 1
ATOM 1492 C C . PRO A 1 195 ? -8.949 -19.280 2.290 1.00 83.00 195 PRO A C 1
ATOM 1494 O O . PRO A 1 195 ? -7.765 -18.982 2.382 1.00 83.00 195 PRO A O 1
ATOM 1497 N N . GLU A 1 196 ? -9.425 -20.445 2.732 1.00 86.25 196 GLU A N 1
ATOM 1498 C CA . GLU A 1 196 ? -8.620 -21.451 3.437 1.00 86.25 196 GLU A CA 1
ATOM 1499 C C . GLU A 1 196 ? -7.443 -21.959 2.594 1.00 86.25 196 GLU A C 1
ATOM 1501 O O . GLU A 1 196 ? -6.319 -22.062 3.084 1.00 86.25 196 GLU A O 1
ATOM 1506 N N . ARG A 1 197 ? -7.665 -22.211 1.295 1.00 88.31 197 ARG A N 1
ATOM 1507 C CA . ARG A 1 197 ? -6.597 -22.640 0.377 1.00 88.31 197 ARG A CA 1
ATOM 1508 C C . ARG A 1 197 ? -5.593 -21.521 0.126 1.00 88.31 197 ARG A C 1
ATOM 1510 O O . ARG A 1 197 ? -4.399 -21.794 0.043 1.00 88.31 197 ARG A O 1
ATOM 1517 N N . SER A 1 198 ? -6.065 -20.279 0.015 1.00 88.81 198 SER A N 1
ATOM 1518 C CA . SER A 1 198 ? -5.206 -19.102 -0.138 1.00 88.81 198 SER A CA 1
ATOM 1519 C C . SER A 1 198 ? -4.316 -18.898 1.089 1.00 88.81 198 SER A C 1
ATOM 1521 O O . SER A 1 198 ? -3.102 -18.767 0.947 1.00 88.81 198 SER A O 1
ATOM 1523 N N . VAL A 1 199 ? -4.897 -18.959 2.291 1.00 89.50 199 VAL A N 1
ATOM 1524 C CA . VAL A 1 199 ? -4.167 -18.866 3.565 1.00 89.50 199 VAL A CA 1
ATOM 1525 C C . VAL A 1 199 ? -3.160 -20.009 3.694 1.00 89.50 199 VAL A C 1
ATOM 1527 O O . VAL A 1 199 ? -1.981 -19.757 3.927 1.00 89.50 199 VAL A O 1
ATOM 1530 N N . GLY A 1 200 ? -3.578 -21.258 3.460 1.00 89.88 200 GLY A N 1
ATOM 1531 C CA . GLY A 1 200 ? -2.679 -22.416 3.487 1.00 89.88 200 GLY A CA 1
ATOM 1532 C C . GLY A 1 200 ? -1.588 -22.369 2.409 1.00 89.88 200 GLY A C 1
ATOM 1533 O O . GLY A 1 200 ? -0.517 -22.946 2.574 1.00 89.88 200 GLY A O 1
ATOM 1534 N N . GLY A 1 201 ? -1.823 -21.671 1.295 1.00 90.44 201 GLY A N 1
ATOM 1535 C CA . GLY A 1 201 ? -0.803 -21.361 0.295 1.00 90.44 201 GLY A CA 1
ATOM 1536 C C . GLY A 1 201 ? 0.265 -20.407 0.822 1.00 90.44 201 GLY A C 1
ATOM 1537 O O . GLY A 1 201 ? 1.448 -20.692 0.673 1.00 90.44 201 GLY A O 1
ATOM 1538 N N . LEU A 1 202 ? -0.145 -19.319 1.476 1.00 91.44 202 LEU A N 1
ATOM 1539 C CA . LEU A 1 202 ? 0.780 -18.334 2.046 1.00 91.44 202 LEU A CA 1
ATOM 1540 C C . LEU A 1 202 ? 1.547 -18.856 3.262 1.00 91.44 202 LEU A C 1
ATOM 1542 O O . LEU A 1 202 ? 2.708 -18.489 3.446 1.00 91.44 202 LEU A O 1
ATOM 1546 N N . ALA A 1 203 ? 0.913 -19.712 4.066 1.00 91.25 203 ALA A N 1
ATOM 1547 C CA . ALA A 1 203 ? 1.523 -20.338 5.235 1.00 91.25 203 ALA A CA 1
ATOM 1548 C C . ALA A 1 203 ? 2.615 -21.356 4.866 1.00 91.25 203 ALA A C 1
ATOM 1550 O O . ALA A 1 203 ? 3.504 -21.638 5.669 1.00 91.25 203 ALA A O 1
ATOM 1551 N N . ARG A 1 204 ? 2.573 -21.921 3.652 1.00 89.50 204 ARG A N 1
ATOM 1552 C CA . ARG A 1 204 ? 3.590 -22.875 3.200 1.00 89.50 204 ARG A CA 1
ATOM 1553 C C . ARG A 1 204 ? 4.929 -22.177 2.973 1.00 89.50 204 ARG A C 1
ATOM 1555 O O . ARG A 1 204 ? 5.014 -21.149 2.301 1.00 89.50 204 ARG A O 1
ATOM 1562 N N . GLY A 1 205 ? 5.986 -22.780 3.516 1.00 83.62 205 GLY A N 1
ATOM 1563 C CA . GLY A 1 205 ? 7.353 -22.288 3.359 1.00 83.62 205 GLY A CA 1
ATOM 1564 C C . GLY A 1 205 ? 7.551 -20.884 3.925 1.00 83.62 205 GLY A C 1
ATOM 1565 O O . GLY A 1 205 ? 8.249 -20.085 3.303 1.00 83.62 205 GLY A O 1
ATOM 1566 N N . LEU A 1 206 ? 6.883 -20.549 5.036 1.00 88.06 206 LEU A N 1
ATOM 1567 C CA . LEU A 1 206 ? 7.226 -19.357 5.810 1.00 88.06 206 LEU A CA 1
ATOM 1568 C C . LEU A 1 206 ? 8.679 -19.474 6.274 1.00 88.06 206 LEU A C 1
ATOM 1570 O O . LEU A 1 206 ? 9.061 -20.460 6.903 1.00 88.06 206 LEU A O 1
ATOM 1574 N N . GLY A 1 207 ? 9.483 -18.487 5.906 1.00 85.69 207 GLY A N 1
ATOM 1575 C CA . GLY A 1 207 ? 10.860 -18.358 6.333 1.00 85.69 207 GLY A CA 1
ATOM 1576 C C . GLY A 1 207 ? 10.993 -17.558 7.632 1.00 85.69 207 GLY A C 1
ATOM 1577 O O . GLY A 1 207 ? 10.021 -16.969 8.108 1.00 85.69 207 GLY A O 1
ATOM 1578 N N . PRO A 1 208 ? 12.221 -17.487 8.168 1.00 83.62 208 PRO A N 1
ATOM 1579 C CA . PRO A 1 208 ? 12.556 -16.771 9.398 1.00 83.62 208 PRO A CA 1
ATOM 1580 C C . PRO A 1 208 ? 12.056 -15.329 9.496 1.00 83.62 208 PRO A C 1
ATOM 1582 O O . PRO A 1 208 ? 11.654 -14.878 10.559 1.00 83.62 208 PRO A O 1
ATOM 1585 N N . GLU A 1 209 ? 12.074 -14.605 8.379 1.00 86.12 209 GLU A N 1
ATOM 1586 C CA . GLU A 1 209 ? 11.708 -13.187 8.315 1.00 86.12 209 GLU A CA 1
ATOM 1587 C C . GLU A 1 209 ? 10.243 -12.972 7.903 1.00 86.12 209 GLU A C 1
ATOM 1589 O O . GLU A 1 209 ? 9.787 -11.835 7.828 1.00 86.12 209 GLU A O 1
ATOM 1594 N N . ASP A 1 210 ? 9.486 -14.027 7.596 1.00 90.19 210 ASP A N 1
ATOM 1595 C CA . ASP A 1 210 ? 8.124 -13.873 7.088 1.00 90.19 210 ASP A CA 1
ATOM 1596 C C . ASP A 1 210 ? 7.105 -13.666 8.214 1.00 90.19 210 ASP A C 1
ATOM 1598 O O . ASP A 1 210 ? 7.165 -14.295 9.271 1.00 90.19 210 ASP A O 1
ATOM 1602 N N . ALA A 1 211 ? 6.110 -12.822 7.946 1.00 91.44 211 ALA A N 1
ATOM 1603 C CA . ALA A 1 211 ? 4.958 -12.632 8.821 1.00 91.44 211 ALA A CA 1
ATOM 1604 C C . ALA A 1 211 ? 3.663 -12.839 8.033 1.00 91.44 211 ALA A C 1
ATOM 1606 O O . ALA A 1 211 ? 3.316 -12.032 7.173 1.00 91.44 211 ALA A O 1
ATOM 1607 N N . LEU A 1 212 ? 2.932 -13.915 8.318 1.00 93.12 212 LEU A N 1
ATOM 1608 C CA . LEU A 1 212 ? 1.606 -14.145 7.758 1.00 93.12 212 LEU A CA 1
ATOM 1609 C C . LEU A 1 212 ? 0.587 -13.286 8.505 1.00 93.12 212 LEU A C 1
ATOM 1611 O O . LEU A 1 212 ? 0.245 -13.580 9.648 1.00 93.12 212 LEU A O 1
ATOM 1615 N N . LEU A 1 213 ? 0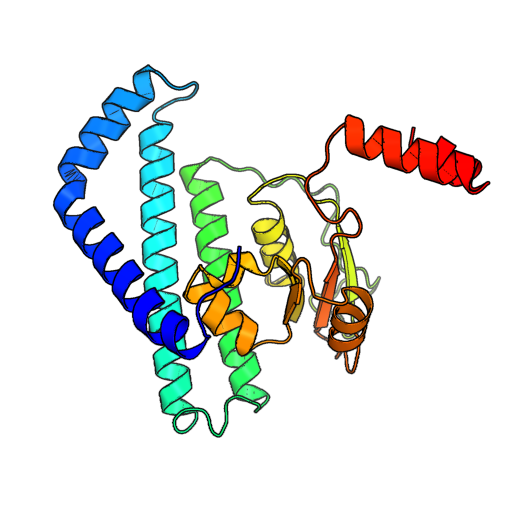.091 -12.241 7.849 1.00 91.44 213 LEU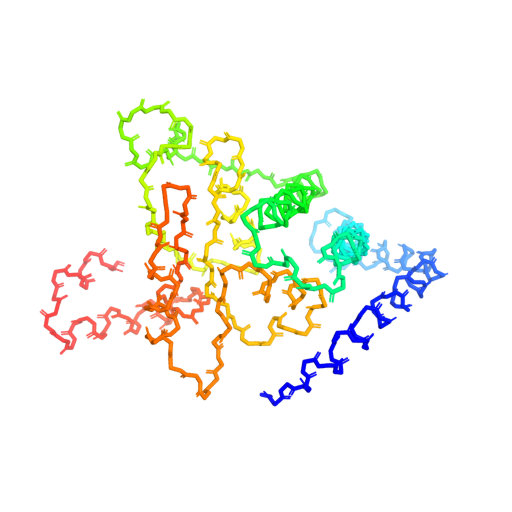 A N 1
ATOM 1616 C CA . LEU A 1 213 ? -0.903 -11.331 8.405 1.00 91.44 213 LEU A CA 1
ATOM 1617 C C . LEU A 1 213 ? -2.309 -11.709 7.925 1.00 91.44 213 LEU A C 1
ATOM 1619 O O . LEU A 1 213 ? -2.600 -11.726 6.724 1.00 91.44 213 LEU A O 1
ATOM 1623 N N . ILE A 1 214 ? -3.188 -11.991 8.888 1.00 88.94 214 ILE A N 1
ATOM 1624 C CA . ILE A 1 214 ? -4.584 -12.367 8.671 1.00 88.94 214 ILE A CA 1
ATOM 1625 C C . ILE A 1 214 ? -5.493 -11.462 9.504 1.00 88.94 214 ILE A C 1
ATOM 1627 O O . ILE A 1 214 ? -5.258 -11.228 10.689 1.00 88.94 214 ILE A O 1
ATOM 1631 N N . PHE A 1 215 ? -6.587 -11.023 8.882 1.00 87.19 215 PHE A N 1
ATOM 1632 C CA . PHE A 1 215 ? -7.710 -10.376 9.554 1.00 87.19 215 PHE A CA 1
ATOM 1633 C C . PHE A 1 215 ? -8.850 -11.394 9.714 1.00 87.19 215 PHE A C 1
ATOM 1635 O O . PHE A 1 215 ? -9.694 -11.501 8.818 1.00 87.19 215 PHE A O 1
ATOM 1642 N N . PRO A 1 216 ? -8.885 -12.186 10.806 1.00 81.88 216 PRO A N 1
ATOM 1643 C CA . PRO A 1 216 ? -9.800 -13.325 10.940 1.00 81.88 216 PRO A CA 1
ATOM 1644 C C . PRO A 1 216 ? -11.279 -12.919 10.911 1.00 81.88 216 PRO A C 1
ATOM 1646 O O . PRO A 1 216 ? -12.131 -13.710 10.518 1.00 81.88 216 PRO A O 1
ATOM 1649 N N . GLU A 1 217 ? -11.592 -11.671 11.263 1.00 77.88 217 GLU A N 1
ATOM 1650 C CA . GLU A 1 217 ? -12.952 -11.126 11.204 1.00 77.88 217 GLU A CA 1
ATOM 1651 C C . GLU A 1 217 ? -13.467 -10.922 9.761 1.00 77.88 217 GLU A C 1
ATOM 1653 O O . GLU A 1 217 ? -14.669 -10.744 9.551 1.00 77.88 217 GLU A O 1
ATOM 1658 N N . GLY A 1 218 ? -12.586 -10.933 8.751 1.00 72.62 218 GLY A N 1
ATOM 1659 C CA . GLY A 1 218 ? -12.956 -10.818 7.333 1.00 72.62 218 GLY A CA 1
ATOM 1660 C C . GLY A 1 218 ? -13.495 -9.443 6.912 1.00 72.62 218 GLY A C 1
ATOM 1661 O O . GLY A 1 218 ? -14.002 -9.281 5.800 1.00 72.62 218 GLY A O 1
ATOM 1662 N N . GLY A 1 219 ? -13.408 -8.435 7.780 1.00 75.69 219 GLY A N 1
ATOM 1663 C CA . GLY A 1 219 ? -13.685 -7.042 7.448 1.00 75.69 219 GLY A CA 1
ATOM 1664 C C . GLY A 1 219 ? -13.734 -6.144 8.679 1.00 75.69 219 GLY A C 1
ATOM 1665 O O . GLY A 1 219 ? -13.555 -6.615 9.794 1.00 75.69 219 GLY A O 1
ATOM 1666 N N . ASN A 1 220 ? -14.040 -4.862 8.461 1.00 78.44 220 ASN A N 1
ATOM 1667 C CA . ASN A 1 220 ? -14.059 -3.854 9.524 1.00 78.44 220 ASN A CA 1
ATOM 1668 C C . ASN A 1 220 ? -14.911 -4.263 10.728 1.00 78.44 220 ASN A C 1
ATOM 1670 O O . ASN A 1 220 ? -16.038 -4.768 10.577 1.00 78.44 220 ASN A O 1
ATOM 1674 N N . PHE A 1 221 ? -14.389 -3.961 11.909 1.00 80.81 221 PHE A N 1
ATOM 1675 C CA . PHE A 1 221 ? -15.105 -4.060 13.162 1.00 80.81 221 PHE A CA 1
ATOM 1676 C C . PHE A 1 221 ? -16.414 -3.261 13.106 1.00 80.81 221 PHE A C 1
ATOM 1678 O O . PHE A 1 221 ? -16.495 -2.156 12.569 1.00 80.81 221 PHE A O 1
ATOM 1685 N N . SER A 1 222 ? -17.469 -3.824 13.690 1.00 83.44 222 SER A N 1
ATOM 1686 C CA . SER A 1 222 ? -18.674 -3.071 14.039 1.00 83.44 222 SER A CA 1
ATOM 1687 C C . SER A 1 222 ? -19.329 -3.704 15.264 1.00 83.44 222 SER A C 1
ATOM 1689 O O . SER A 1 222 ? -19.282 -4.935 15.390 1.00 83.44 222 SER A O 1
ATOM 1691 N N . PRO A 1 223 ? -20.029 -2.927 16.114 1.00 86.69 223 PRO A N 1
ATOM 1692 C CA . PRO A 1 223 ? -20.736 -3.476 17.273 1.00 86.69 223 PRO A CA 1
ATOM 1693 C C . PRO A 1 223 ? -21.668 -4.636 16.894 1.00 86.69 223 PRO A C 1
ATOM 1695 O O . PRO A 1 223 ? -21.704 -5.675 17.547 1.00 86.69 223 PRO A O 1
ATOM 1698 N N . ARG A 1 224 ? -22.347 -4.520 15.744 1.00 87.94 224 ARG A N 1
ATOM 1699 C CA . ARG A 1 224 ? -23.223 -5.571 15.203 1.00 87.94 224 ARG A CA 1
ATOM 1700 C C . ARG A 1 224 ? -22.476 -6.841 14.783 1.00 87.94 224 ARG A C 1
ATOM 1702 O O . ARG A 1 224 ? -23.053 -7.924 14.844 1.00 87.94 224 ARG A O 1
ATOM 1709 N N . ARG A 1 225 ? -21.244 -6.744 14.273 1.00 85.06 225 ARG A N 1
ATOM 1710 C CA . ARG A 1 225 ? -20.427 -7.926 13.925 1.00 85.06 225 ARG A CA 1
ATOM 1711 C C . ARG A 1 225 ? -19.892 -8.601 15.181 1.00 85.06 225 ARG A C 1
ATOM 1713 O O . ARG A 1 225 ? -20.031 -9.815 15.285 1.00 85.06 225 ARG A O 1
ATOM 1720 N N . ARG A 1 226 ? -19.417 -7.816 16.154 1.00 87.38 226 ARG A N 1
ATOM 1721 C CA . ARG A 1 226 ? -18.995 -8.313 17.471 1.00 87.38 226 ARG A CA 1
ATOM 1722 C C . ARG A 1 226 ? -20.105 -9.118 18.144 1.00 87.38 226 ARG A C 1
ATOM 1724 O O . ARG A 1 226 ? -19.906 -10.284 18.461 1.00 87.38 226 ARG A O 1
ATOM 1731 N N . LEU A 1 227 ? -21.303 -8.541 18.268 1.00 91.25 227 LEU A N 1
ATOM 1732 C CA . LEU A 1 227 ? -22.451 -9.225 18.876 1.00 91.25 227 LEU A CA 1
ATOM 1733 C C . LEU A 1 227 ? -22.810 -10.525 18.145 1.00 91.25 227 LEU A C 1
ATOM 1735 O O . LEU A 1 227 ? -23.082 -11.538 18.783 1.00 91.25 227 LEU A O 1
ATOM 1739 N N . ARG A 1 228 ? -22.769 -10.529 16.806 1.00 88.81 228 ARG A N 1
ATOM 1740 C CA . ARG A 1 228 ? -23.013 -11.745 16.016 1.00 88.81 228 ARG A CA 1
ATOM 1741 C C . ARG A 1 228 ? -21.952 -12.822 16.246 1.00 88.81 228 ARG A C 1
ATOM 1743 O O . ARG A 1 228 ? -22.316 -13.994 16.308 1.00 88.81 228 ARG A O 1
ATOM 1750 N N . ALA A 1 229 ? -20.683 -12.442 16.388 1.00 87.81 229 ALA A N 1
ATOM 1751 C CA . ALA A 1 229 ? -19.598 -13.368 16.704 1.00 87.81 229 ALA A CA 1
ATOM 1752 C C . ALA A 1 229 ? -19.771 -13.981 18.105 1.00 87.81 229 ALA A C 1
ATOM 1754 O O . ALA A 1 229 ? -19.722 -15.201 18.240 1.00 87.81 229 ALA A O 1
ATOM 1755 N N . ILE A 1 230 ? -20.097 -13.169 19.118 1.00 91.25 230 ILE A N 1
ATOM 1756 C CA . ILE A 1 230 ? -20.397 -13.638 20.486 1.00 91.25 230 ILE A CA 1
ATOM 1757 C C . ILE A 1 230 ? -21.585 -14.609 20.475 1.00 91.25 230 ILE A C 1
ATOM 1759 O O . ILE A 1 230 ? -21.511 -15.707 21.022 1.00 91.25 230 ILE A O 1
ATOM 1763 N N . GLN A 1 231 ? -22.679 -14.256 19.791 1.00 92.50 231 GLN A N 1
ATOM 1764 C CA . GLN A 1 231 ? -23.842 -15.139 19.655 1.00 92.50 231 GLN A CA 1
ATOM 1765 C C . GLN A 1 231 ? -23.496 -16.453 18.945 1.00 92.50 231 GLN A C 1
ATOM 1767 O O . GLN A 1 231 ? -24.025 -17.504 19.302 1.00 92.50 231 GLN A O 1
ATOM 1772 N N . TRP A 1 232 ? -22.623 -16.413 17.937 1.00 90.62 232 TRP A N 1
ATOM 1773 C CA . TRP A 1 232 ? -22.138 -17.616 17.268 1.00 90.62 232 TRP A CA 1
ATOM 1774 C C . TRP A 1 232 ? -21.320 -18.505 18.215 1.00 90.62 232 TRP A C 1
ATOM 1776 O O . TRP A 1 232 ? -21.580 -19.707 18.256 1.00 90.62 232 TRP A O 1
ATOM 1786 N N . LEU A 1 233 ? -20.422 -17.925 19.023 1.00 93.06 233 LEU A N 1
ATOM 1787 C CA . LEU A 1 233 ? -19.654 -18.650 20.043 1.00 93.06 233 LEU A CA 1
ATOM 1788 C C . LEU A 1 233 ? -20.582 -19.328 21.057 1.00 93.06 233 LEU A C 1
ATOM 1790 O O . LEU A 1 233 ? -20.446 -20.527 21.299 1.00 93.06 233 LEU A O 1
ATOM 1794 N N . ARG A 1 234 ? -21.586 -18.599 21.567 1.00 92.88 234 ARG A N 1
ATOM 1795 C CA . ARG A 1 234 ? -22.604 -19.152 22.477 1.00 92.88 234 ARG A CA 1
ATOM 1796 C C . ARG A 1 234 ? -23.353 -20.325 21.841 1.00 92.88 234 ARG A C 1
ATOM 1798 O O . ARG A 1 234 ? -23.438 -21.389 22.444 1.00 92.88 234 ARG A O 1
ATOM 1805 N N . ARG A 1 235 ? -23.837 -20.173 20.600 1.00 95.12 235 ARG A N 1
ATOM 1806 C CA . ARG A 1 235 ? -24.552 -21.244 19.875 1.00 95.12 235 ARG A CA 1
ATOM 1807 C C . ARG A 1 235 ? -23.699 -22.488 19.622 1.00 95.12 235 ARG A C 1
ATOM 1809 O O . ARG A 1 235 ? -24.249 -23.574 19.503 1.00 95.12 235 ARG A O 1
ATOM 1816 N N . ARG A 1 236 ? -22.378 -22.337 19.511 1.00 94.88 236 ARG A N 1
ATOM 1817 C CA . ARG A 1 236 ? -21.426 -23.440 19.308 1.00 94.88 236 ARG A CA 1
ATOM 1818 C C . ARG A 1 236 ? -20.937 -24.081 20.613 1.00 94.88 236 ARG A C 1
ATOM 1820 O O . ARG A 1 236 ? -20.126 -24.995 20.550 1.00 94.88 236 ARG A O 1
ATOM 1827 N N . GLY A 1 237 ? -21.416 -23.621 21.772 1.00 93.44 237 GLY A N 1
ATOM 1828 C CA . GLY A 1 237 ? -21.008 -24.138 23.081 1.00 93.44 237 GLY A CA 1
ATOM 1829 C C . GLY A 1 237 ? -19.697 -23.550 23.616 1.00 93.44 237 GLY A C 1
ATOM 1830 O O . GLY A 1 237 ? -19.220 -23.974 24.663 1.00 93.44 237 GLY A O 1
ATOM 1831 N N . PHE A 1 238 ? -19.123 -22.537 22.961 1.00 93.31 238 PHE A N 1
ATOM 1832 C CA . PHE A 1 238 ? -17.898 -21.867 23.410 1.00 93.31 238 PHE A CA 1
ATOM 1833 C C . PHE A 1 238 ? -18.198 -20.769 24.448 1.00 93.31 238 PHE A C 1
ATOM 1835 O O . PHE A 1 238 ? -17.833 -19.609 24.264 1.00 93.31 238 PHE A O 1
ATOM 1842 N N . GLY A 1 239 ? -18.881 -21.127 25.542 1.00 89.25 239 GLY A N 1
ATOM 1843 C CA . GLY A 1 239 ? -19.385 -20.181 26.550 1.00 89.25 239 GLY A CA 1
ATOM 1844 C C . GLY A 1 239 ? -18.305 -19.300 27.186 1.00 89.25 239 GLY A C 1
ATOM 1845 O O . GLY A 1 239 ? -18.482 -18.088 27.268 1.00 89.25 239 GLY A O 1
ATOM 1846 N N . ALA A 1 240 ? -17.154 -19.878 27.546 1.00 89.88 240 ALA A N 1
ATOM 1847 C CA . ALA A 1 240 ? -16.033 -19.127 28.120 1.00 89.88 240 ALA A CA 1
ATOM 1848 C C . ALA A 1 240 ? -15.461 -18.074 27.148 1.00 89.88 240 ALA A C 1
ATOM 1850 O O . ALA A 1 240 ? -15.198 -16.942 27.540 1.00 89.88 240 ALA A O 1
ATOM 1851 N N . HIS A 1 241 ? -15.340 -18.417 25.860 1.00 87.12 241 HIS A N 1
ATOM 1852 C CA . HIS A 1 241 ? -14.864 -17.490 24.828 1.00 87.12 241 HIS A CA 1
ATOM 1853 C C . HIS A 1 241 ? -15.887 -16.388 24.539 1.00 87.12 241 HIS A C 1
ATOM 1855 O O . HIS A 1 241 ? -15.508 -15.259 24.249 1.00 87.12 241 HIS A O 1
ATOM 1861 N N . ALA A 1 242 ? -17.183 -16.707 24.614 1.00 87.31 242 ALA A N 1
ATOM 1862 C CA . ALA A 1 242 ? -18.237 -15.709 24.489 1.00 87.31 242 ALA A CA 1
ATOM 1863 C C . ALA A 1 242 ? -18.193 -14.699 25.644 1.00 87.31 242 ALA A C 1
ATOM 1865 O O . ALA A 1 242 ? -18.227 -13.505 25.372 1.00 87.31 242 ALA A O 1
ATOM 1866 N N . ALA A 1 243 ? -18.044 -15.170 26.887 1.00 89.56 243 ALA A N 1
ATOM 1867 C CA . ALA A 1 243 ? -17.947 -14.314 28.069 1.00 89.56 243 ALA A CA 1
ATOM 1868 C C . ALA A 1 243 ? -16.701 -13.414 28.038 1.00 89.56 243 ALA A C 1
ATOM 1870 O O . ALA A 1 243 ? -16.794 -12.230 28.336 1.00 89.56 243 ALA A O 1
ATOM 1871 N N . ALA A 1 244 ? -15.550 -13.941 27.608 1.00 87.44 244 ALA A N 1
ATOM 1872 C CA . ALA A 1 244 ? -14.332 -13.145 27.431 1.00 87.44 244 ALA A CA 1
ATOM 1873 C C . ALA A 1 244 ? -14.449 -12.086 26.317 1.00 87.44 244 ALA A C 1
ATOM 1875 O O . ALA A 1 244 ? -13.681 -11.128 26.282 1.00 87.44 244 ALA A O 1
ATOM 1876 N N . ALA A 1 245 ? -15.381 -12.272 25.379 1.00 82.62 245 ALA A N 1
ATOM 1877 C CA . ALA A 1 245 ? -15.595 -11.375 24.254 1.00 82.62 245 ALA A CA 1
ATOM 1878 C C . ALA A 1 245 ? -16.689 -10.323 24.501 1.00 82.62 245 ALA A C 1
ATOM 1880 O O . ALA A 1 245 ? -16.905 -9.513 23.596 1.00 82.62 245 ALA A O 1
ATOM 1881 N N . GLU A 1 246 ? -17.373 -10.332 25.653 1.00 83.69 246 GLU A N 1
ATOM 1882 C CA . GLU A 1 246 ? -18.437 -9.387 26.060 1.00 83.69 246 GLU A CA 1
ATOM 1883 C C . GLU A 1 246 ? -17.915 -8.048 26.566 1.00 83.69 246 GLU A C 1
ATOM 1885 O O . GLU A 1 246 ? -18.543 -7.030 26.176 1.00 83.69 246 GLU A O 1
#

pLDDT: mean 88.43, std 11.27, range [45.38, 98.19]